Protein AF-A0A135TDW4-F1 (afdb_monomer_lite)

Organism: NCBI:txid1209931

Structure (mmCIF, N/CA/C/O backbone):
data_AF-A0A135TDW4-F1
#
_entry.id   AF-A0A135TDW4-F1
#
loop_
_atom_site.group_PDB
_atom_site.id
_atom_site.type_symbol
_atom_site.label_atom_id
_atom_site.label_alt_id
_atom_site.label_comp_id
_atom_site.label_asym_id
_atom_site.label_entity_id
_atom_site.label_seq_id
_atom_site.pdbx_PDB_ins_code
_atom_site.Cartn_x
_atom_site.Cartn_y
_atom_site.Cartn_z
_atom_site.occupancy
_atom_site.B_iso_or_equiv
_atom_site.auth_seq_id
_atom_site.auth_comp_id
_atom_site.auth_asym_id
_atom_site.auth_atom_id
_atom_site.pdbx_PDB_model_num
ATOM 1 N N . MET A 1 1 ? -20.239 3.373 26.614 1.00 82.62 1 MET A N 1
ATOM 2 C CA . MET A 1 1 ? -19.837 2.355 27.606 1.00 82.62 1 MET A CA 1
ATOM 3 C C . MET A 1 1 ? -21.030 2.137 28.502 1.00 82.62 1 MET A C 1
ATOM 5 O O . MET A 1 1 ? -21.571 3.123 28.996 1.00 82.62 1 MET A O 1
ATOM 9 N N . GLU A 1 2 ? -21.461 0.894 28.620 1.00 85.31 2 GLU A N 1
ATOM 10 C CA . GLU A 1 2 ? -22.594 0.491 29.445 1.00 85.31 2 GLU A CA 1
ATOM 11 C C . GLU A 1 2 ? -22.178 0.375 30.922 1.00 85.31 2 GLU A C 1
ATOM 13 O O . GLU A 1 2 ? -20.994 0.471 31.257 1.00 85.31 2 GLU A O 1
ATOM 18 N N . ALA A 1 3 ? -23.147 0.163 31.817 1.00 85.00 3 ALA A N 1
ATOM 19 C CA . ALA A 1 3 ? -22.901 0.052 33.259 1.00 85.00 3 ALA A CA 1
ATOM 20 C C . ALA A 1 3 ? -21.962 -1.111 33.640 1.00 85.00 3 ALA A C 1
ATOM 22 O O . ALA A 1 3 ? -21.259 -1.028 34.642 1.00 85.00 3 ALA A O 1
ATOM 23 N N . ASP A 1 4 ? -21.924 -2.172 32.830 1.00 88.94 4 ASP A N 1
ATOM 24 C CA . ASP A 1 4 ? -21.029 -3.327 32.984 1.00 88.94 4 ASP A CA 1
ATOM 25 C C . ASP A 1 4 ? -19.641 -3.113 32.341 1.00 88.94 4 ASP A C 1
ATOM 27 O O . ASP A 1 4 ? -18.835 -4.038 32.281 1.00 88.94 4 ASP A O 1
ATOM 31 N N . GLY A 1 5 ? -19.358 -1.908 31.833 1.00 90.44 5 GLY A N 1
ATOM 32 C CA . GLY A 1 5 ? -18.116 -1.575 31.134 1.00 90.44 5 GLY A CA 1
ATOM 33 C C . GLY A 1 5 ? -18.084 -1.999 29.663 1.00 90.44 5 GLY A C 1
ATOM 34 O O . GLY A 1 5 ? -17.111 -1.695 28.972 1.00 90.44 5 GLY A O 1
ATOM 35 N N . SER A 1 6 ? -19.118 -2.676 29.155 1.00 95.62 6 SER A N 1
ATOM 36 C CA . SER A 1 6 ? -19.168 -3.106 27.757 1.00 95.62 6 SER A CA 1
ATOM 37 C C . SER A 1 6 ? -19.375 -1.931 26.792 1.00 95.62 6 SER A C 1
ATOM 39 O O . SER A 1 6 ? -19.749 -0.813 27.172 1.00 95.62 6 SER A O 1
ATOM 41 N N . PHE A 1 7 ? -19.104 -2.166 25.510 1.00 97.19 7 PHE A N 1
ATOM 42 C CA . PHE A 1 7 ? -19.278 -1.186 24.443 1.00 97.19 7 PHE A CA 1
ATOM 43 C C . PHE A 1 7 ? -20.217 -1.714 23.362 1.00 97.19 7 PHE A C 1
ATOM 45 O O . PHE A 1 7 ? -20.277 -2.912 23.098 1.00 97.19 7 PHE A O 1
ATOM 52 N N . THR A 1 8 ? -20.887 -0.792 22.676 1.00 97.69 8 THR A N 1
ATOM 53 C CA . THR A 1 8 ? -21.683 -1.086 21.483 1.00 97.69 8 THR A CA 1
ATOM 54 C C . THR A 1 8 ? -21.026 -0.410 20.286 1.00 97.69 8 THR A C 1
ATOM 56 O O . THR A 1 8 ? -20.988 0.817 20.199 1.00 97.69 8 THR A O 1
ATOM 59 N N . LEU A 1 9 ? -20.483 -1.205 19.363 1.00 98.25 9 LEU A N 1
ATOM 60 C CA . LEU A 1 9 ? -19.889 -0.722 18.122 1.00 98.25 9 LEU A CA 1
ATOM 61 C C . LEU A 1 9 ? -20.957 -0.640 17.031 1.00 98.25 9 LEU A C 1
ATOM 63 O O . LEU A 1 9 ? -21.569 -1.642 16.659 1.00 98.25 9 LEU A O 1
ATOM 67 N N . ASN A 1 10 ? -21.143 0.557 16.481 1.00 98.25 10 ASN A N 1
ATOM 68 C CA . ASN A 1 10 ? -22.132 0.807 15.444 1.00 98.25 10 ASN A CA 1
ATOM 69 C C . ASN A 1 10 ? -21.571 1.682 14.318 1.00 98.25 10 ASN A C 1
ATOM 71 O O . ASN A 1 10 ? -20.739 2.562 14.543 1.00 98.25 10 ASN A O 1
ATOM 75 N N . THR A 1 11 ? -22.054 1.454 13.098 1.00 98.50 11 THR A N 1
ATOM 76 C CA . THR A 1 11 ? -21.800 2.304 11.932 1.00 98.50 11 THR A CA 1
ATOM 77 C C . THR A 1 11 ? -22.989 3.251 11.741 1.00 98.50 11 THR A C 1
ATOM 79 O O . THR A 1 11 ? -24.038 2.811 11.279 1.00 98.50 11 THR A O 1
ATOM 82 N N . PRO A 1 12 ? -22.869 4.543 12.097 1.00 96.94 12 PRO A N 1
ATOM 83 C CA . PRO A 1 12 ? -24.024 5.441 12.195 1.00 96.94 12 PRO A CA 1
ATOM 84 C C . PRO A 1 12 ? -24.642 5.831 10.846 1.00 96.94 12 PRO A C 1
ATOM 86 O O . PRO A 1 12 ? -25.806 6.212 10.794 1.00 96.94 12 PRO A O 1
ATOM 89 N N . ASN A 1 13 ? -23.871 5.792 9.759 1.00 96.75 13 ASN A N 1
ATOM 90 C CA . ASN A 1 13 ? -24.332 6.123 8.412 1.00 96.75 13 ASN A CA 1
ATOM 91 C C . ASN A 1 13 ? -23.396 5.521 7.351 1.00 96.75 13 ASN A C 1
ATOM 93 O O . ASN A 1 13 ? -22.311 5.028 7.667 1.00 96.75 13 ASN A O 1
ATOM 97 N N . ALA A 1 14 ? -23.797 5.607 6.081 1.00 93.94 14 ALA A N 1
ATOM 98 C CA . ALA A 1 14 ? -23.037 5.071 4.950 1.00 93.94 14 ALA A CA 1
ATOM 99 C C . ALA A 1 14 ? -21.626 5.676 4.793 1.00 93.94 14 ALA A C 1
ATOM 101 O O . ALA A 1 14 ? -20.744 5.012 4.257 1.00 93.94 14 ALA A O 1
ATOM 102 N N . GLY A 1 15 ? -21.387 6.896 5.283 1.00 96.31 15 GLY A N 1
ATOM 103 C CA . GLY A 1 15 ? -20.069 7.538 5.266 1.00 96.31 15 GLY A CA 1
ATOM 104 C C . GLY A 1 15 ? -19.095 7.006 6.324 1.00 96.31 15 GLY A C 1
ATOM 105 O O . GLY A 1 15 ? -17.900 7.268 6.233 1.00 96.31 15 GLY A O 1
ATOM 106 N N . ALA A 1 16 ? -19.576 6.246 7.314 1.00 97.31 16 ALA A N 1
ATOM 107 C CA . ALA A 1 16 ? -18.766 5.721 8.416 1.00 97.31 16 ALA A CA 1
ATOM 108 C C . ALA A 1 16 ? -18.337 4.251 8.235 1.00 97.31 16 ALA A C 1
ATOM 110 O O . ALA A 1 16 ? -17.706 3.677 9.130 1.00 97.31 16 ALA A O 1
ATOM 111 N N . VAL A 1 17 ? -18.680 3.627 7.102 1.00 97.50 17 VAL A N 1
ATOM 112 C CA . VAL A 1 17 ? -18.291 2.243 6.794 1.00 97.50 17 VAL A CA 1
ATOM 113 C C . VAL A 1 17 ? -16.769 2.093 6.748 1.00 97.50 17 VAL A C 1
ATOM 115 O O . VAL A 1 17 ? -16.046 3.006 6.347 1.00 97.50 17 VAL A O 1
ATOM 118 N N . LYS A 1 18 ? -16.252 0.922 7.131 1.00 97.50 18 LYS A N 1
ATOM 119 C CA . LYS A 1 18 ? -14.818 0.628 7.003 1.00 97.50 18 LYS A CA 1
ATOM 120 C C . LYS A 1 18 ? -14.539 0.080 5.614 1.00 97.50 18 LYS A C 1
ATOM 122 O O . LYS A 1 18 ? -15.046 -0.980 5.265 1.00 97.50 18 LYS A O 1
ATOM 127 N N . ALA A 1 19 ? -13.737 0.792 4.832 1.00 93.69 19 ALA A N 1
ATOM 128 C CA . ALA A 1 19 ? -13.405 0.418 3.463 1.00 93.69 19 ALA A CA 1
ATOM 129 C C . ALA A 1 19 ? -11.947 -0.032 3.353 1.00 93.69 19 ALA A C 1
ATOM 131 O O . ALA A 1 19 ? -11.066 0.634 3.889 1.00 93.69 19 ALA A O 1
ATOM 132 N N . MET A 1 20 ? -11.720 -1.112 2.599 1.00 91.81 20 MET A N 1
ATOM 133 C CA . MET A 1 20 ? -10.427 -1.711 2.226 1.00 91.81 20 MET A CA 1
ATOM 134 C C . MET A 1 20 ? -9.848 -2.808 3.135 1.00 91.81 20 MET A C 1
ATOM 136 O O . MET A 1 20 ? -9.090 -3.613 2.599 1.00 91.81 20 MET A O 1
ATOM 140 N N . PRO A 1 21 ? -10.181 -2.981 4.429 1.00 92.12 21 PRO A N 1
ATOM 141 C CA . PRO A 1 21 ? -9.759 -4.187 5.134 1.00 92.12 21 PRO A CA 1
ATOM 142 C C . PRO A 1 21 ? -10.283 -5.468 4.455 1.00 92.12 21 PRO A C 1
ATOM 144 O O . PRO A 1 21 ? -11.442 -5.497 4.030 1.00 92.12 21 PRO A O 1
ATOM 147 N N . PRO A 1 22 ? -9.460 -6.525 4.341 1.00 91.75 22 PRO A N 1
ATOM 148 C CA . PRO A 1 22 ? -9.899 -7.826 3.848 1.00 91.75 22 PRO A CA 1
ATOM 149 C C . PRO A 1 22 ? -10.732 -8.545 4.917 1.00 91.75 22 PRO A C 1
ATOM 151 O O . PRO A 1 22 ? -10.183 -9.196 5.805 1.00 91.75 22 PRO A O 1
ATOM 154 N N . SER A 1 23 ? -12.055 -8.376 4.883 1.00 93.38 23 SER A N 1
ATOM 155 C CA . SER A 1 23 ? -12.967 -8.834 5.945 1.00 93.38 23 SER A CA 1
ATOM 156 C C . SER A 1 23 ? -14.027 -9.841 5.484 1.00 93.38 23 SER A C 1
ATOM 158 O O . SER A 1 23 ? -14.856 -10.253 6.295 1.00 93.38 23 SER A O 1
ATOM 160 N N . SER A 1 24 ? -14.028 -10.240 4.208 1.00 91.62 24 SER A N 1
ATOM 161 C CA . SER A 1 24 ? -15.035 -11.159 3.664 1.00 91.62 24 SER A CA 1
ATOM 162 C C . SER A 1 24 ? -14.715 -12.620 3.981 1.00 91.62 24 SER A C 1
ATOM 164 O O . SER A 1 24 ? -13.618 -12.960 4.409 1.00 91.62 24 SER A O 1
ATOM 166 N N . LEU A 1 25 ? -15.638 -13.533 3.693 1.00 92.00 25 LEU A N 1
ATOM 167 C CA . LEU A 1 25 ? -15.424 -14.973 3.881 1.00 92.00 25 LEU A CA 1
ATOM 168 C C . LEU A 1 25 ? -14.560 -15.630 2.789 1.00 92.00 25 LEU A C 1
ATOM 170 O O . LEU A 1 25 ? -14.248 -16.811 2.908 1.00 92.00 25 LEU A O 1
ATOM 174 N N . LEU A 1 26 ? -14.136 -14.891 1.753 1.00 88.69 26 LEU A N 1
ATOM 175 C CA . LEU A 1 26 ? -13.504 -15.459 0.553 1.00 88.69 26 LEU A CA 1
ATOM 176 C C . LEU A 1 26 ? -12.249 -16.295 0.851 1.00 88.69 26 LEU A C 1
ATOM 178 O O . LEU A 1 26 ? -12.023 -17.313 0.208 1.00 88.69 26 LEU A O 1
ATOM 182 N N . ALA A 1 27 ? -11.445 -15.882 1.833 1.00 85.25 27 ALA A N 1
ATOM 183 C CA . ALA A 1 27 ? -10.219 -16.591 2.194 1.00 85.25 27 ALA A CA 1
ATOM 184 C C . ALA A 1 27 ? -10.453 -17.860 3.039 1.00 85.25 27 ALA A C 1
ATOM 186 O O . ALA A 1 27 ? -9.489 -18.551 3.348 1.00 85.25 27 ALA A O 1
ATOM 187 N N . GLY A 1 28 ? -11.690 -18.146 3.471 1.00 87.94 28 GLY A N 1
ATOM 188 C CA . GLY A 1 28 ? -12.008 -19.313 4.307 1.00 87.94 28 GLY A CA 1
ATOM 189 C C . GLY A 1 28 ? -11.341 -19.317 5.690 1.00 87.94 28 GLY A C 1
ATOM 190 O O . GLY A 1 28 ? -11.268 -20.360 6.330 1.00 87.94 28 GLY A O 1
ATOM 191 N N . MET A 1 29 ? -10.836 -18.168 6.151 1.00 88.94 29 MET A N 1
ATOM 192 C CA . MET A 1 29 ? -10.127 -18.023 7.423 1.00 88.94 29 MET A CA 1
ATOM 193 C C . MET A 1 29 ? -10.891 -17.107 8.372 1.00 88.94 29 MET A C 1
ATOM 195 O O . MET A 1 29 ? -11.346 -16.037 7.953 1.00 88.94 29 MET A O 1
ATOM 199 N N . ALA A 1 30 ? -10.953 -17.511 9.644 1.00 93.75 30 ALA A N 1
ATOM 200 C CA . ALA A 1 30 ? -11.465 -16.690 10.734 1.00 93.75 30 ALA A CA 1
ATOM 201 C C . ALA A 1 30 ? -10.638 -15.405 10.873 1.00 93.75 30 ALA A C 1
ATOM 203 O O . ALA A 1 30 ? -9.409 -15.427 10.754 1.00 93.75 30 ALA A O 1
ATOM 204 N N . ARG A 1 31 ? -11.306 -14.282 11.140 1.00 94.75 31 ARG A N 1
ATOM 205 C CA . ARG A 1 31 ? -10.667 -12.965 11.199 1.00 94.75 31 ARG A CA 1
ATOM 206 C C . ARG A 1 31 ? -11.035 -12.197 12.449 1.00 94.75 31 ARG A C 1
ATOM 208 O O . ARG A 1 31 ? -12.196 -12.092 12.842 1.00 94.75 31 ARG A O 1
ATOM 215 N N . VAL A 1 32 ? -10.011 -11.559 12.996 1.00 96.25 32 VAL A N 1
ATOM 216 C CA . VAL A 1 32 ? -10.106 -10.525 14.020 1.00 96.25 32 VAL A CA 1
ATOM 217 C C . VAL A 1 32 ? -9.528 -9.245 13.427 1.00 96.25 32 VAL A C 1
ATOM 219 O O . VAL A 1 32 ? -8.545 -9.291 12.688 1.00 96.25 32 VAL A O 1
ATOM 222 N N . ALA A 1 33 ? -10.142 -8.108 13.729 1.00 96.62 33 ALA A N 1
ATOM 223 C CA . ALA A 1 33 ? -9.686 -6.800 13.287 1.00 96.62 33 ALA A CA 1
ATOM 224 C C . ALA A 1 33 ? -9.442 -5.872 14.474 1.00 96.62 33 ALA A C 1
ATOM 226 O O . ALA A 1 33 ? -10.116 -5.964 15.499 1.00 96.62 33 ALA A O 1
ATOM 227 N N . VAL A 1 34 ? -8.520 -4.928 14.290 1.00 97.44 34 VAL A N 1
ATOM 228 C CA . VAL A 1 34 ? -8.436 -3.732 15.128 1.00 97.44 34 VAL A CA 1
ATOM 229 C C . VAL A 1 34 ? -9.283 -2.649 14.466 1.00 97.44 34 VAL A C 1
ATOM 231 O O . VAL A 1 34 ? -8.925 -2.115 13.415 1.00 97.44 34 VAL A O 1
ATOM 234 N N . VAL A 1 35 ? -10.437 -2.352 15.054 1.00 97.94 35 VAL A N 1
ATOM 235 C CA . VAL A 1 35 ? -11.389 -1.360 14.557 1.00 97.94 35 VAL A CA 1
ATOM 236 C C . VAL A 1 35 ? -11.193 -0.056 15.315 1.00 97.94 35 VAL A C 1
ATOM 238 O O . VAL A 1 35 ? -11.407 0.018 16.518 1.00 97.94 35 VAL A O 1
ATOM 241 N N . PHE A 1 36 ? -10.818 0.994 14.591 1.00 97.38 36 PHE A N 1
ATOM 242 C CA . PHE A 1 36 ? -10.739 2.347 15.133 1.00 97.38 36 PHE A CA 1
ATOM 243 C C . PHE A 1 36 ? -12.127 2.996 15.113 1.00 97.38 36 PHE A C 1
ATOM 245 O O . PHE A 1 36 ? -12.708 3.178 14.036 1.00 97.38 36 PHE A O 1
ATOM 252 N N . ALA A 1 37 ? -12.663 3.347 16.280 1.00 97.31 37 ALA A N 1
ATOM 253 C CA . ALA A 1 37 ? -13.988 3.946 16.441 1.00 97.31 37 ALA A CA 1
ATOM 254 C C . ALA A 1 37 ? -13.956 5.079 17.474 1.00 97.31 37 ALA A C 1
ATOM 256 O O . ALA A 1 37 ? -13.093 5.098 18.347 1.00 97.31 37 ALA A O 1
ATOM 257 N N . ARG A 1 38 ? -14.884 6.038 17.374 1.00 95.69 38 ARG A N 1
ATOM 258 C CA . ARG A 1 38 ? -14.993 7.121 18.363 1.00 95.69 38 ARG A CA 1
ATOM 259 C C . ARG A 1 38 ? -15.613 6.567 19.644 1.00 95.69 38 ARG A C 1
ATOM 261 O O . ARG A 1 38 ? -16.686 5.968 19.583 1.00 95.69 38 ARG A O 1
ATOM 268 N N . LEU A 1 39 ? -14.931 6.728 20.774 1.00 96.25 39 LEU A N 1
ATOM 269 C CA . LEU A 1 39 ? -15.393 6.235 22.067 1.00 96.25 39 LEU A CA 1
ATOM 270 C C . LEU A 1 39 ? -16.299 7.276 22.726 1.00 96.25 39 LEU A C 1
ATOM 272 O O . LEU A 1 39 ? -15.832 8.341 23.118 1.00 96.25 39 LEU A O 1
ATOM 276 N N . ILE A 1 40 ? -17.577 6.933 22.898 1.00 95.06 40 ILE A N 1
ATOM 277 C CA . ILE A 1 40 ? -18.556 7.765 23.607 1.00 95.06 40 ILE A CA 1
ATOM 278 C C . ILE A 1 40 ? -18.917 7.121 24.957 1.00 95.06 40 ILE A C 1
ATOM 280 O O . ILE A 1 40 ? -19.305 5.946 25.025 1.00 95.06 40 ILE A O 1
ATOM 284 N N . VAL A 1 41 ? -18.801 7.881 26.048 1.00 93.44 41 VAL A N 1
ATOM 285 C CA . VAL A 1 41 ? -19.081 7.429 27.423 1.00 93.44 41 VAL A CA 1
ATOM 286 C C . VAL A 1 41 ? -19.927 8.471 28.146 1.00 93.44 41 VAL A C 1
ATOM 288 O O . VAL A 1 41 ? -19.470 9.583 28.367 1.00 93.44 41 VAL A O 1
ATOM 291 N N . GLY A 1 42 ? -21.163 8.126 28.522 1.00 89.44 42 GLY A N 1
ATOM 292 C CA . GLY A 1 42 ? -22.071 9.080 29.175 1.00 89.44 42 GLY A CA 1
ATOM 293 C C . GLY A 1 42 ? -22.375 10.322 28.325 1.00 89.44 42 GLY A C 1
ATOM 294 O O . GLY A 1 42 ? -22.582 11.397 28.871 1.00 89.44 42 GLY A O 1
ATOM 295 N N . GLY A 1 43 ? -22.337 10.192 26.993 1.00 91.06 43 GLY A N 1
ATOM 296 C CA . GLY A 1 43 ? -22.466 11.310 26.050 1.00 91.06 43 GLY A CA 1
ATOM 297 C C . GLY A 1 43 ? -21.172 12.093 25.798 1.00 91.06 43 GLY A C 1
ATOM 298 O O . GLY A 1 43 ? -21.121 12.854 24.838 1.00 91.06 43 GLY A O 1
ATOM 299 N N . ASP A 1 44 ? -20.124 11.876 26.598 1.00 93.38 44 ASP A N 1
ATOM 300 C CA . ASP A 1 44 ? -18.812 12.492 26.400 1.00 93.38 44 ASP A CA 1
ATOM 301 C C . ASP A 1 44 ? -17.993 11.740 25.350 1.00 93.38 44 ASP A C 1
ATOM 303 O O . ASP A 1 44 ? -17.943 10.508 25.320 1.00 93.38 44 ASP A O 1
ATOM 307 N N . ASP A 1 45 ? -17.342 12.508 24.491 1.00 94.56 45 ASP A N 1
ATOM 308 C CA . ASP A 1 45 ? -16.615 12.042 23.328 1.00 94.56 45 ASP A CA 1
ATOM 309 C C . ASP A 1 45 ? -15.115 12.036 23.597 1.00 94.56 45 ASP A C 1
ATOM 311 O O . ASP A 1 45 ? -14.467 13.074 23.753 1.00 94.56 45 ASP A O 1
ATOM 315 N N . ARG A 1 46 ? -14.561 10.827 23.655 1.00 94.06 46 ARG A N 1
ATOM 316 C CA . ARG A 1 46 ? -13.196 10.564 24.112 1.00 94.06 46 ARG A CA 1
ATOM 317 C C . ARG A 1 46 ? -12.233 10.264 22.970 1.00 94.06 46 ARG A C 1
ATOM 319 O O . ARG A 1 46 ? -11.179 9.673 23.200 1.00 94.06 46 ARG A O 1
ATOM 326 N N . GLY A 1 47 ? -12.593 10.674 21.755 1.00 94.38 47 GLY A N 1
ATOM 327 C CA . GLY A 1 47 ? -11.754 10.548 20.569 1.00 94.38 47 GLY A CA 1
ATOM 328 C C . GLY A 1 47 ? -11.742 9.142 19.969 1.00 94.38 47 GLY A C 1
ATOM 329 O O . GLY A 1 47 ? -12.533 8.264 20.326 1.00 94.38 47 GLY A O 1
ATOM 330 N N . VAL A 1 48 ? -10.858 8.933 18.993 1.00 96.12 48 VAL A N 1
ATOM 331 C CA . VAL A 1 48 ? -10.744 7.670 18.249 1.00 96.12 48 VAL A CA 1
ATOM 332 C C . VAL A 1 48 ? -9.902 6.659 19.023 1.00 96.12 48 VAL A C 1
ATOM 334 O O . VAL A 1 48 ? -8.723 6.894 19.272 1.00 96.12 48 VAL A O 1
ATOM 337 N N . LYS A 1 49 ? -10.482 5.493 19.317 1.00 96.12 49 LYS A N 1
ATOM 338 C CA . LYS A 1 49 ? -9.837 4.407 20.058 1.00 96.12 49 LYS A CA 1
ATOM 339 C C . LYS A 1 49 ? -9.837 3.089 19.269 1.00 96.12 49 LYS A C 1
ATOM 341 O O . LYS A 1 49 ? -10.784 2.829 18.517 1.00 96.12 49 LYS A O 1
ATOM 346 N N . PRO A 1 50 ? -8.784 2.266 19.400 1.00 97.38 50 PRO A N 1
ATOM 347 C CA . PRO A 1 50 ? -8.711 0.947 18.778 1.00 97.38 50 PRO A CA 1
ATOM 348 C C . PRO A 1 50 ? -9.416 -0.135 19.611 1.00 97.38 50 PRO A C 1
ATOM 350 O O . PRO A 1 50 ? -9.158 -0.282 20.803 1.00 97.38 50 PRO A O 1
ATOM 353 N N . PHE A 1 51 ? -10.254 -0.941 18.956 1.00 98.12 51 PHE A N 1
ATOM 354 C CA . PHE A 1 51 ? -10.966 -2.074 19.555 1.00 98.12 51 PHE A CA 1
ATOM 355 C C . PHE A 1 51 ? -10.653 -3.376 18.821 1.00 98.12 51 PHE A C 1
ATOM 357 O O . PHE A 1 51 ? -10.657 -3.411 17.592 1.00 98.12 51 PHE A O 1
ATOM 364 N N . VAL A 1 52 ? -10.439 -4.465 19.551 1.00 98.19 52 VAL A N 1
ATOM 365 C CA . VAL A 1 52 ? -10.325 -5.815 18.991 1.00 98.19 52 VAL A CA 1
ATOM 366 C C . VAL A 1 52 ? -11.722 -6.373 18.731 1.00 98.19 52 VAL A C 1
ATOM 368 O O . VAL A 1 52 ? -12.519 -6.536 19.651 1.00 98.19 52 VAL A O 1
ATOM 371 N N . VAL A 1 53 ? -12.025 -6.689 17.473 1.00 98.31 53 VAL A N 1
ATOM 372 C CA . VAL A 1 53 ? -13.356 -7.131 17.041 1.00 98.31 53 VAL A CA 1
ATOM 373 C C . VAL A 1 53 ? -13.244 -8.419 16.240 1.00 98.31 53 VAL A C 1
ATOM 375 O O . VAL A 1 53 ? -12.494 -8.493 15.266 1.00 98.31 53 VAL A O 1
ATOM 378 N N . ARG A 1 54 ? -14.013 -9.441 16.626 1.00 96.88 54 ARG A N 1
ATOM 379 C CA . ARG A 1 54 ? -14.190 -10.650 15.809 1.00 96.88 54 ARG A CA 1
ATOM 380 C C . ARG A 1 54 ? -15.064 -10.311 14.604 1.00 96.88 54 ARG A C 1
ATOM 382 O O . ARG A 1 54 ? -16.133 -9.734 14.765 1.00 96.88 54 ARG A O 1
ATOM 389 N N . ILE A 1 55 ? -14.580 -10.631 13.409 1.00 97.56 55 ILE A N 1
ATOM 390 C CA . ILE A 1 55 ? -15.227 -10.280 12.140 1.00 97.56 55 ILE A CA 1
ATOM 391 C C . ILE A 1 55 ? -15.981 -11.476 11.574 1.00 97.56 55 ILE A C 1
ATOM 393 O O . ILE A 1 55 ? -17.135 -11.350 11.170 1.00 97.56 55 ILE A O 1
ATOM 397 N N . ASN A 1 56 ? -15.316 -12.625 11.532 1.00 95.75 56 ASN A N 1
ATOM 398 C CA . ASN A 1 56 ? -15.890 -13.877 11.074 1.00 95.75 56 ASN A CA 1
ATOM 399 C C . ASN A 1 56 ? -15.182 -15.068 11.724 1.00 95.75 56 ASN A C 1
ATOM 401 O O . ASN A 1 56 ? -14.062 -14.949 12.231 1.00 95.75 56 ASN A O 1
ATOM 405 N N . ASP A 1 57 ? -15.849 -16.212 11.685 1.00 92.81 57 ASP A N 1
ATOM 406 C CA . ASP A 1 57 ? -15.347 -17.500 12.136 1.00 92.81 57 ASP A CA 1
ATOM 407 C C . ASP A 1 57 ? -15.739 -18.618 11.150 1.00 92.81 57 ASP A C 1
ATOM 409 O O . ASP A 1 57 ? -16.186 -18.360 10.030 1.00 92.81 57 ASP A O 1
ATOM 413 N N . ALA A 1 58 ? -15.552 -19.879 11.555 1.00 88.81 58 ALA A N 1
ATOM 414 C CA . ALA A 1 58 ? -15.876 -21.048 10.735 1.00 88.81 58 ALA A CA 1
ATOM 415 C C . ALA A 1 58 ? -17.368 -21.161 10.356 1.00 88.81 58 ALA A C 1
ATOM 417 O O . ALA A 1 58 ? -17.705 -21.908 9.441 1.00 88.81 58 ALA A O 1
ATOM 418 N N . ARG A 1 59 ? -18.266 -20.456 11.055 1.00 89.56 59 ARG A N 1
ATOM 419 C CA . ARG A 1 59 ? -19.714 -20.445 10.805 1.00 89.56 59 ARG A CA 1
ATOM 420 C C . ARG A 1 59 ? -20.141 -19.301 9.886 1.00 89.56 59 ARG A C 1
ATOM 422 O O . ARG A 1 59 ? -21.263 -19.325 9.388 1.00 89.56 59 ARG A O 1
ATOM 429 N N . GLY A 1 60 ? -19.270 -18.323 9.643 1.00 94.88 60 GLY A N 1
ATOM 430 C CA . GLY A 1 60 ? -19.546 -17.168 8.795 1.00 94.88 60 GLY A CA 1
ATOM 431 C C . GLY A 1 60 ? -19.230 -15.845 9.485 1.00 94.88 60 GLY A C 1
ATOM 432 O O . GLY A 1 60 ? -18.361 -15.766 10.350 1.00 94.88 60 GLY A O 1
ATOM 433 N N . MET A 1 61 ? -19.902 -14.775 9.058 1.00 97.38 61 MET A N 1
ATOM 434 C CA . MET A 1 61 ? -19.746 -13.451 9.668 1.00 97.38 61 MET A CA 1
ATOM 435 C C . MET A 1 61 ? -20.280 -13.454 11.104 1.00 97.38 61 MET A C 1
ATOM 437 O O . MET A 1 61 ? -21.309 -14.070 11.374 1.00 97.38 61 MET A O 1
ATOM 441 N N . CYS A 1 62 ? -19.602 -12.753 12.013 1.00 97.19 62 CYS A N 1
ATOM 442 C CA . CYS A 1 62 ? -20.084 -12.593 13.384 1.00 97.19 62 CYS A CA 1
ATOM 443 C C . CYS A 1 62 ? -21.343 -11.710 13.440 1.00 97.19 62 CYS A C 1
ATOM 445 O O . CYS A 1 62 ? -21.549 -10.847 12.584 1.00 97.19 62 CYS A O 1
ATOM 447 N N . ASP A 1 63 ? -22.155 -11.893 14.485 1.00 97.12 63 ASP A N 1
ATOM 448 C CA . ASP A 1 63 ? -23.404 -11.151 14.680 1.00 97.12 63 ASP A CA 1
ATOM 449 C C . ASP A 1 63 ? -23.195 -9.634 14.610 1.00 97.12 63 ASP A C 1
ATOM 451 O O . ASP A 1 63 ? -22.289 -9.069 15.226 1.00 97.12 63 ASP A O 1
ATOM 455 N N . GLY A 1 64 ? -24.047 -8.970 13.826 1.00 97.56 64 GLY A N 1
ATOM 456 C CA . GLY A 1 64 ? -23.974 -7.529 13.592 1.00 97.56 64 GLY A CA 1
ATOM 457 C C . GLY A 1 64 ? -22.833 -7.083 12.668 1.00 97.56 64 GLY A C 1
ATOM 458 O O . GLY A 1 64 ? -22.738 -5.890 12.388 1.00 97.56 64 GLY A O 1
ATOM 459 N N . VAL A 1 65 ? -21.988 -7.980 12.145 1.00 98.25 65 VAL A N 1
ATOM 460 C CA . VAL A 1 65 ? -20.930 -7.642 11.179 1.00 98.25 65 VAL A CA 1
ATOM 461 C C . VAL A 1 65 ? -21.381 -7.990 9.763 1.00 98.25 65 VAL A C 1
ATOM 463 O O . VAL A 1 65 ? -21.639 -9.144 9.433 1.00 98.25 65 VAL A O 1
ATOM 466 N N . VAL A 1 66 ? -21.422 -6.992 8.883 1.00 97.38 66 VAL A N 1
ATOM 467 C CA . VAL A 1 66 ? -21.724 -7.176 7.459 1.00 97.38 66 VAL A CA 1
ATOM 468 C C . VAL A 1 66 ? -20.504 -6.794 6.641 1.00 97.38 66 VAL A C 1
ATOM 470 O O . VAL A 1 66 ? -19.946 -5.715 6.825 1.00 97.38 66 VAL A O 1
ATOM 473 N N . SER A 1 67 ? -20.096 -7.669 5.724 1.00 96.25 67 SER A N 1
ATOM 474 C CA . SER A 1 67 ? -18.981 -7.430 4.808 1.00 96.25 67 SER A CA 1
ATOM 475 C C . SER A 1 67 ? -19.433 -7.610 3.364 1.00 96.25 67 SER A C 1
ATOM 477 O O . SER A 1 67 ? -20.090 -8.594 3.025 1.00 96.25 67 SER A O 1
ATOM 479 N N . ARG A 1 68 ? -19.089 -6.644 2.509 1.00 94.12 68 ARG A N 1
ATOM 480 C CA . ARG A 1 68 ? -19.380 -6.670 1.074 1.00 94.12 68 ARG A CA 1
ATOM 481 C C . ARG A 1 68 ? -18.111 -6.426 0.272 1.00 94.12 68 ARG A C 1
ATOM 483 O O . ARG A 1 68 ? -17.474 -5.382 0.418 1.00 94.12 68 ARG A O 1
ATOM 490 N N . VAL A 1 69 ? -17.806 -7.345 -0.637 1.00 92.50 69 VAL A N 1
ATOM 491 C CA . VAL A 1 69 ? -16.697 -7.201 -1.585 1.00 92.50 69 VAL A CA 1
ATOM 492 C C . VAL A 1 69 ? -17.128 -6.234 -2.707 1.00 92.50 69 VAL A C 1
ATOM 494 O O . VAL A 1 69 ? -18.184 -6.437 -3.315 1.00 92.50 69 VAL A O 1
ATOM 497 N N . PRO A 1 70 ? -16.395 -5.133 -2.956 1.00 90.12 70 PRO A N 1
ATOM 498 C CA . PRO A 1 70 ? -16.624 -4.262 -4.100 1.00 90.12 70 PRO A CA 1
ATOM 499 C C . PRO A 1 70 ? -16.168 -4.945 -5.405 1.00 90.12 70 PRO A C 1
ATOM 501 O O . PRO A 1 70 ? -15.491 -5.972 -5.360 1.00 90.12 70 PRO A O 1
ATOM 504 N N . PRO A 1 71 ? -16.510 -4.388 -6.580 1.00 88.06 71 PRO A N 1
ATOM 505 C CA . PRO A 1 71 ? -16.004 -4.891 -7.854 1.00 88.06 71 PRO A CA 1
ATOM 506 C C . PRO A 1 71 ? -14.473 -4.990 -7.889 1.00 88.06 71 PRO A C 1
ATOM 508 O O . PRO A 1 71 ? -13.766 -4.211 -7.245 1.00 88.06 71 PRO A O 1
ATOM 511 N N . VAL A 1 72 ? -13.970 -5.942 -8.676 1.00 82.44 72 VAL A N 1
ATOM 512 C CA . VAL A 1 72 ? -12.532 -6.156 -8.868 1.00 82.44 72 VAL A CA 1
ATOM 513 C C . VAL A 1 72 ? -11.899 -4.909 -9.491 1.00 82.44 72 VAL A C 1
ATOM 515 O O . VAL A 1 72 ? -12.395 -4.382 -10.486 1.00 82.44 72 VAL A O 1
ATOM 518 N N . ARG A 1 73 ? -10.789 -4.444 -8.908 1.00 78.81 73 ARG A N 1
ATOM 519 C CA . ARG A 1 73 ? -9.965 -3.367 -9.47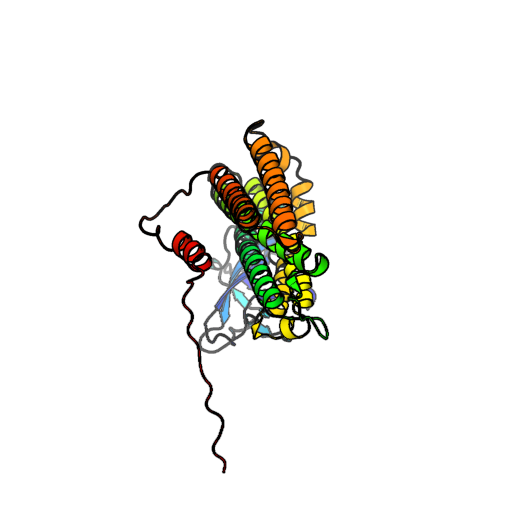5 1.00 78.81 73 ARG A CA 1
ATOM 520 C C . ARG A 1 73 ? -8.964 -3.925 -10.487 1.00 78.81 73 ARG A C 1
ATOM 522 O O . ARG A 1 73 ? -8.519 -5.060 -10.344 1.00 78.81 73 ARG A O 1
ATOM 529 N N . ALA A 1 74 ? -8.575 -3.109 -11.465 1.00 77.56 74 ALA A N 1
ATOM 530 C CA . ALA A 1 74 ? -7.441 -3.420 -12.332 1.00 77.56 74 ALA A CA 1
ATOM 531 C C . ALA A 1 74 ? -6.137 -3.504 -11.517 1.00 77.56 74 ALA A C 1
ATOM 533 O O . ALA A 1 74 ? -5.987 -2.814 -10.504 1.00 77.56 74 ALA A O 1
ATOM 534 N N . GLY A 1 75 ? -5.192 -4.328 -11.969 1.00 77.50 75 GLY A N 1
ATOM 535 C CA . GLY A 1 75 ? -3.946 -4.591 -11.251 1.00 77.50 75 GLY A CA 1
ATOM 536 C C . GLY A 1 75 ? -3.959 -5.926 -10.520 1.00 77.50 75 GLY A C 1
ATOM 537 O O . GLY A 1 75 ? -4.604 -6.873 -10.971 1.00 77.50 75 GLY A O 1
ATOM 538 N N . THR A 1 76 ? -3.214 -6.005 -9.416 1.00 67.31 76 THR A N 1
ATOM 539 C CA . THR A 1 76 ? -3.049 -7.250 -8.656 1.00 67.31 76 THR A CA 1
ATOM 540 C C . THR A 1 76 ? -4.372 -7.913 -8.322 1.00 67.31 76 THR A C 1
ATOM 542 O O . THR A 1 76 ? -5.338 -7.248 -7.931 1.00 67.31 76 THR A O 1
ATOM 545 N N . LYS A 1 77 ? -4.360 -9.251 -8.394 1.00 69.88 77 LYS A N 1
ATOM 546 C CA . LYS A 1 77 ? -5.438 -10.113 -7.898 1.00 69.88 77 LYS A CA 1
ATOM 547 C C . LYS A 1 77 ? -5.864 -9.606 -6.519 1.00 69.88 77 LYS A C 1
ATOM 549 O O . LYS A 1 77 ? -5.027 -9.573 -5.610 1.00 69.88 77 LYS A O 1
ATOM 554 N N . PRO A 1 78 ? -7.106 -9.127 -6.368 1.00 60.88 78 PRO A N 1
ATOM 555 C CA . PRO A 1 78 ? -7.489 -8.436 -5.158 1.00 60.88 78 PRO A CA 1
ATOM 556 C C . PRO A 1 78 ? -7.398 -9.411 -3.982 1.00 60.88 78 PRO A C 1
ATOM 558 O O . PRO A 1 78 ? -7.968 -10.500 -4.018 1.00 60.88 78 PRO A O 1
ATOM 561 N N . LEU A 1 79 ? -6.720 -8.979 -2.912 1.00 73.94 79 LEU A N 1
ATOM 562 C CA . LEU A 1 79 ? -7.154 -9.365 -1.572 1.00 73.94 79 LEU A CA 1
ATOM 563 C C . LEU A 1 79 ? -8.647 -9.062 -1.476 1.00 73.94 79 LEU A C 1
ATOM 565 O O . LEU A 1 79 ? -9.135 -8.150 -2.145 1.00 73.94 79 LEU A O 1
ATOM 569 N N . ASP A 1 80 ? -9.369 -9.779 -0.628 1.00 84.88 80 ASP A N 1
ATOM 570 C CA . ASP A 1 80 ? -10.807 -9.608 -0.452 1.00 84.88 80 ASP A CA 1
ATOM 571 C C . ASP A 1 80 ? -11.163 -8.317 0.315 1.00 84.88 80 ASP A C 1
ATOM 573 O O . ASP A 1 80 ? -11.984 -8.310 1.233 1.00 84.88 80 ASP A O 1
ATOM 577 N N . HIS A 1 81 ? -10.516 -7.208 -0.064 1.00 90.44 81 HIS A N 1
ATOM 578 C CA . HIS A 1 81 ? -10.804 -5.841 0.320 1.00 90.44 81 HIS A CA 1
ATOM 579 C C . HIS A 1 81 ? -12.305 -5.638 0.310 1.00 90.44 81 HIS A C 1
ATOM 581 O O . HIS A 1 81 ? -12.968 -5.886 -0.691 1.00 90.44 81 HIS A O 1
ATOM 587 N N . SER A 1 82 ? -12.833 -5.201 1.439 1.00 93.75 82 SER A N 1
ATOM 588 C CA . SER A 1 82 ? -14.263 -5.202 1.672 1.00 93.75 82 SER A CA 1
ATOM 589 C C . SER A 1 82 ? -14.728 -3.877 2.247 1.00 93.75 82 SER A C 1
ATOM 591 O O . SER A 1 82 ? -13.948 -3.078 2.774 1.00 93.75 82 SER A O 1
ATOM 593 N N . ILE A 1 83 ? -16.030 -3.649 2.132 1.00 96.25 83 ILE A N 1
ATOM 594 C CA . ILE A 1 83 ? -16.755 -2.626 2.871 1.00 96.25 83 ILE A CA 1
ATOM 595 C C . ILE A 1 83 ? -17.417 -3.329 4.049 1.00 96.25 83 ILE A C 1
ATOM 597 O O . ILE A 1 83 ? -18.235 -4.224 3.851 1.00 96.25 83 ILE A O 1
ATOM 601 N N . THR A 1 84 ? -17.026 -2.942 5.259 1.00 97.75 84 THR A N 1
ATOM 602 C CA . THR A 1 84 ? -17.505 -3.537 6.509 1.00 97.75 84 THR A CA 1
ATOM 603 C C . THR A 1 84 ? -18.396 -2.556 7.252 1.00 97.75 84 THR A C 1
ATOM 605 O O . THR A 1 84 ? -18.029 -1.392 7.449 1.00 97.75 84 THR A O 1
ATOM 608 N N . THR A 1 85 ? -19.549 -3.044 7.689 1.00 98.38 85 THR A N 1
ATOM 609 C CA . THR A 1 85 ? -20.540 -2.314 8.476 1.00 98.38 85 THR A CA 1
ATOM 610 C C . THR A 1 85 ? -20.809 -3.082 9.763 1.00 98.38 85 THR A C 1
ATOM 612 O O . THR A 1 85 ? -20.888 -4.308 9.756 1.00 98.38 85 THR A O 1
ATOM 615 N N . PHE A 1 86 ? -20.940 -2.350 10.863 1.00 98.62 86 PHE A N 1
ATOM 616 C CA . PHE A 1 86 ? -21.217 -2.884 12.194 1.00 98.62 86 PHE A CA 1
ATOM 617 C C . PHE A 1 86 ? -22.590 -2.399 12.660 1.00 98.62 86 PHE A C 1
ATOM 619 O O . PHE A 1 86 ? -22.838 -1.193 12.643 1.00 98.62 86 PHE A O 1
ATOM 626 N N . TYR A 1 87 ? -23.445 -3.321 13.089 1.00 98.31 87 TYR A N 1
ATOM 627 C CA . TYR A 1 87 ? -24.791 -3.078 13.598 1.00 98.31 87 TYR A CA 1
ATOM 628 C C . TYR A 1 87 ? -24.868 -3.533 15.051 1.00 98.31 87 TYR A C 1
ATOM 630 O O . TYR A 1 87 ? -25.026 -4.721 15.323 1.00 98.31 87 TYR A O 1
ATOM 638 N N . ASN A 1 88 ? -24.746 -2.576 15.973 1.00 97.38 88 ASN A N 1
ATOM 639 C CA . ASN A 1 88 ? -24.846 -2.798 17.420 1.00 97.38 88 ASN A CA 1
ATOM 640 C C . ASN A 1 88 ? -24.027 -4.001 17.933 1.00 97.38 88 ASN A C 1
ATOM 642 O O . ASN A 1 88 ? -24.510 -4.812 18.722 1.00 97.38 88 ASN A O 1
ATOM 646 N N . VAL A 1 89 ? -22.777 -4.124 17.482 1.00 98.19 89 VAL A N 1
ATOM 647 C CA . VAL A 1 89 ? -21.887 -5.219 17.887 1.00 98.19 89 VAL A CA 1
ATOM 648 C C . VAL A 1 89 ? -21.449 -4.995 19.330 1.00 98.19 89 VAL A C 1
ATOM 650 O O . VAL A 1 89 ? -20.770 -4.010 19.627 1.00 98.19 89 VAL A O 1
ATOM 653 N N . ARG A 1 90 ? -21.825 -5.907 20.231 1.00 97.19 90 ARG A N 1
ATOM 654 C CA . ARG A 1 90 ? -21.441 -5.827 21.645 1.00 97.19 90 ARG A CA 1
ATOM 655 C C . ARG A 1 90 ? -19.989 -6.261 21.834 1.00 97.19 90 ARG A C 1
ATOM 657 O O . ARG A 1 90 ? -19.604 -7.364 21.447 1.00 97.19 90 ARG A O 1
ATOM 664 N N . LEU A 1 91 ? -19.198 -5.402 22.462 1.00 97.50 91 LEU A N 1
ATOM 665 C CA . LEU A 1 91 ? -17.784 -5.606 22.756 1.00 97.50 91 LEU A CA 1
ATOM 666 C C . LEU A 1 91 ? -17.560 -5.611 24.269 1.00 97.50 91 LEU A C 1
ATOM 668 O O . LEU A 1 91 ? -18.130 -4.794 24.988 1.00 97.50 91 LEU A O 1
ATOM 672 N N . GLN A 1 92 ? -16.720 -6.525 24.747 1.00 96.62 92 GLN A N 1
ATOM 673 C CA . GLN A 1 92 ? -16.357 -6.605 26.164 1.00 96.62 92 GLN A CA 1
ATOM 674 C C . GLN A 1 92 ? -15.320 -5.527 26.532 1.00 96.62 92 GLN A C 1
ATOM 676 O O . GLN A 1 92 ? -14.620 -5.049 25.628 1.00 96.62 92 GLN A O 1
ATOM 681 N N . PRO A 1 93 ? -15.195 -5.138 27.815 1.00 94.44 93 PRO A N 1
ATOM 682 C CA . PRO A 1 93 ? -14.251 -4.105 28.251 1.00 94.44 93 PRO A CA 1
ATOM 683 C C . PRO A 1 93 ? -12.815 -4.335 27.753 1.00 94.44 93 PRO A C 1
ATOM 685 O O . PRO A 1 93 ? -12.145 -3.402 27.314 1.00 94.44 93 PRO A O 1
ATOM 688 N N . GLU A 1 94 ? -12.371 -5.595 27.730 1.00 95.94 94 GLU A N 1
ATOM 689 C CA . GLU A 1 94 ? -11.003 -6.011 27.389 1.00 95.94 94 GLU A CA 1
ATOM 690 C C . GLU A 1 94 ? -10.680 -5.861 25.895 1.00 95.94 94 GLU A C 1
ATOM 692 O O . GLU A 1 94 ? -9.533 -6.013 25.479 1.00 95.94 94 GLU A O 1
ATOM 697 N N . THR A 1 95 ? -11.684 -5.576 25.061 1.00 97.12 95 THR A N 1
ATOM 698 C CA . THR A 1 95 ? -11.477 -5.345 23.626 1.00 97.12 95 THR A CA 1
ATOM 699 C C . THR A 1 95 ? -10.835 -3.992 23.335 1.00 97.12 95 THR A C 1
ATOM 701 O O . THR A 1 95 ? -10.252 -3.825 22.264 1.00 97.12 95 THR A O 1
ATOM 704 N N . LEU A 1 96 ? -10.935 -3.025 24.252 1.00 97.19 96 LEU A N 1
ATOM 705 C CA . LEU A 1 96 ? -10.316 -1.714 24.105 1.00 97.19 96 LEU A CA 1
ATOM 706 C C . LEU A 1 96 ? -8.797 -1.828 24.285 1.00 97.19 96 LEU A C 1
ATOM 708 O O . LEU A 1 96 ? -8.310 -2.253 25.329 1.00 97.19 96 LEU A O 1
ATOM 712 N N . LEU A 1 97 ? -8.038 -1.396 23.278 1.00 95.44 97 LEU A N 1
ATOM 713 C CA . LEU A 1 97 ? -6.582 -1.343 23.361 1.00 95.44 97 LEU A CA 1
ATOM 714 C C . LEU A 1 97 ? -6.139 0.037 23.866 1.00 95.44 97 LEU A C 1
ATOM 716 O O . LEU A 1 97 ? -6.180 1.027 23.135 1.00 95.44 97 LEU A O 1
ATOM 720 N N . GLY A 1 98 ? -5.679 0.093 25.115 1.00 92.38 98 GLY A N 1
ATOM 721 C CA . GLY A 1 98 ? -5.214 1.322 25.764 1.00 92.38 98 GLY A CA 1
ATOM 722 C C . GLY A 1 98 ? -6.264 1.958 26.679 1.00 92.38 98 GLY A C 1
ATOM 723 O O . GLY A 1 98 ? -7.164 1.286 27.174 1.00 92.38 98 GLY A O 1
ATOM 724 N N . SER A 1 99 ? -6.121 3.259 26.949 1.00 91.44 99 SER A N 1
ATOM 725 C CA . SER A 1 99 ? -6.973 3.964 27.915 1.00 91.44 99 SER A CA 1
ATOM 726 C C . SER A 1 99 ? -8.316 4.404 27.324 1.00 91.44 99 SER A C 1
ATOM 728 O O . SER A 1 99 ? -8.382 4.951 26.218 1.00 91.44 99 SER A O 1
ATOM 730 N N . ALA A 1 100 ? -9.376 4.263 28.127 1.00 92.06 100 ALA A N 1
ATOM 731 C CA . ALA A 1 100 ? -10.704 4.819 27.868 1.00 92.06 100 ALA A CA 1
ATOM 732 C C . ALA A 1 100 ? -10.814 6.322 28.188 1.00 92.06 100 ALA A C 1
ATOM 734 O O . ALA A 1 100 ? -11.881 6.906 27.994 1.00 92.06 100 ALA A O 1
ATOM 735 N N . SER A 1 101 ? -9.766 6.944 28.738 1.00 91.75 101 SER A N 1
ATOM 736 C CA . SER A 1 101 ? -9.720 8.389 28.980 1.00 91.75 101 SER A CA 1
ATOM 737 C C . SER A 1 101 ? -9.550 9.156 27.670 1.00 91.75 101 SER A C 1
ATOM 739 O O . SER A 1 101 ? -8.968 8.651 26.710 1.00 91.75 101 SER A O 1
ATOM 741 N N . ARG A 1 102 ? -10.042 10.393 27.632 1.00 90.38 102 ARG A N 1
ATOM 742 C CA . ARG A 1 102 ? -9.729 11.324 26.548 1.00 90.38 102 ARG A CA 1
ATOM 743 C C . ARG A 1 102 ? -8.265 11.756 26.680 1.00 90.38 102 ARG A C 1
ATOM 745 O O . ARG A 1 102 ? -7.853 12.104 27.784 1.00 90.38 102 ARG A O 1
ATOM 752 N N . GLY A 1 103 ? -7.491 11.696 25.599 1.00 87.00 103 GLY A N 1
ATOM 753 C CA . GLY A 1 103 ? -6.135 12.243 25.582 1.00 87.00 103 GLY A CA 1
ATOM 754 C C . GLY A 1 103 ? -6.134 13.773 25.548 1.00 87.00 103 GLY A C 1
ATOM 755 O O . GLY A 1 103 ? -7.047 14.384 24.988 1.00 87.00 103 GLY A O 1
ATOM 756 N N . ASP A 1 104 ? -5.087 14.389 26.100 1.00 89.62 104 ASP A N 1
ATOM 757 C CA . ASP A 1 104 ? -4.918 15.853 26.106 1.00 89.62 104 ASP A CA 1
ATOM 758 C C . ASP A 1 104 ? -4.784 16.422 24.683 1.00 89.62 104 ASP A C 1
ATOM 760 O O . ASP A 1 104 ? -5.288 17.501 24.373 1.00 89.62 104 ASP A O 1
ATOM 764 N N . ASN A 1 105 ? -4.140 15.659 23.794 1.00 91.25 105 ASN A N 1
ATOM 765 C CA . ASN A 1 105 ? -3.981 15.972 22.380 1.00 91.25 105 ASN A CA 1
ATOM 766 C C . ASN A 1 105 ? -4.472 14.799 21.519 1.00 91.25 105 ASN A C 1
ATOM 768 O O . ASN A 1 105 ? -3.742 13.839 21.266 1.00 91.25 105 ASN A O 1
ATOM 772 N N . GLU A 1 106 ? -5.713 14.900 21.033 1.00 88.06 106 GLU A N 1
ATOM 773 C CA . GLU A 1 106 ? -6.378 13.855 20.237 1.00 88.06 106 GLU A CA 1
ATOM 774 C C . GLU A 1 106 ? -5.559 13.444 19.000 1.00 88.06 106 GLU A C 1
ATOM 776 O O . GLU A 1 106 ? -5.518 12.272 18.625 1.00 88.06 106 GLU A O 1
ATOM 781 N N . ARG A 1 107 ? -4.854 14.395 18.375 1.00 86.31 107 ARG A N 1
ATOM 782 C CA . ARG A 1 107 ? -4.040 14.121 17.186 1.00 86.31 107 ARG A CA 1
ATOM 783 C C . ARG A 1 107 ? -2.803 13.290 17.519 1.00 86.31 107 ARG A C 1
ATOM 785 O O . ARG A 1 107 ? -2.476 12.372 16.769 1.00 86.31 107 ARG A O 1
ATOM 792 N N . GLU A 1 108 ? -2.092 13.626 18.589 1.00 86.94 108 GLU A N 1
ATOM 793 C CA . GLU A 1 108 ? -0.898 12.878 19.011 1.00 86.94 108 GLU A CA 1
ATOM 794 C C . GLU A 1 108 ? -1.256 11.484 19.516 1.00 86.94 108 GLU A C 1
ATOM 796 O O . GLU A 1 108 ? -0.579 10.511 19.172 1.00 86.94 108 GLU A O 1
ATOM 801 N N . GLU A 1 109 ? -2.363 11.369 20.247 1.00 90.56 109 GLU A N 1
ATOM 802 C CA . GLU A 1 109 ? -2.909 10.084 20.672 1.00 90.56 109 GLU A CA 1
ATOM 803 C C . GLU A 1 109 ? -3.256 9.203 19.462 1.00 90.56 109 GLU A C 1
ATOM 805 O O . GLU A 1 109 ? -2.803 8.058 19.369 1.00 90.56 109 GLU A O 1
ATOM 810 N N . PHE A 1 110 ? -3.968 9.752 18.472 1.00 89.75 110 PHE A N 1
ATOM 811 C CA . PHE A 1 110 ? -4.296 9.019 17.252 1.00 89.75 110 PHE A CA 1
ATOM 812 C C . PHE A 1 110 ? -3.042 8.563 16.492 1.00 89.75 110 PHE A C 1
ATOM 814 O O . PHE A 1 110 ? -2.940 7.388 16.138 1.00 89.75 110 PHE A O 1
ATOM 821 N N . LEU A 1 111 ? -2.059 9.453 16.288 1.00 87.19 111 LEU A N 1
ATOM 822 C CA . LEU A 1 111 ? -0.784 9.116 15.635 1.00 87.19 111 LEU A CA 1
ATOM 823 C C . LEU A 1 111 ? -0.012 8.024 16.382 1.00 87.19 111 LEU A C 1
ATOM 825 O O . LEU A 1 111 ? 0.635 7.188 15.748 1.00 87.19 111 LEU A O 1
ATOM 829 N N . THR A 1 112 ? -0.100 8.013 17.710 1.00 88.75 112 THR A N 1
ATOM 830 C CA . THR A 1 112 ? 0.484 6.963 18.547 1.00 88.75 112 THR A CA 1
ATOM 831 C C . THR A 1 112 ? -0.218 5.634 18.306 1.00 88.75 112 THR A C 1
ATOM 833 O O . THR A 1 112 ? 0.452 4.626 18.097 1.00 88.75 112 THR A O 1
ATOM 836 N N . HIS A 1 113 ? -1.550 5.605 18.240 1.00 91.81 113 HIS A N 1
ATOM 837 C CA . HIS A 1 113 ? -2.278 4.368 17.954 1.00 91.81 113 HIS A CA 1
ATOM 838 C C . HIS A 1 113 ? -2.007 3.809 16.547 1.00 91.81 113 HIS A C 1
ATOM 840 O O . HIS A 1 113 ? -2.003 2.590 16.367 1.00 91.81 113 HIS A O 1
ATOM 846 N N . ILE A 1 114 ? -1.745 4.669 15.557 1.00 91.12 114 ILE A N 1
ATOM 847 C CA . ILE A 1 114 ? -1.472 4.255 14.171 1.00 91.12 114 ILE A CA 1
ATOM 848 C C . ILE A 1 114 ? 0.021 4.178 13.826 1.00 91.12 114 ILE A C 1
ATOM 850 O O . ILE A 1 114 ? 0.368 4.123 12.648 1.00 91.12 114 ILE A O 1
ATOM 854 N N . TRP A 1 115 ? 0.928 4.149 14.809 1.00 88.81 115 TRP A N 1
ATOM 855 C CA . TRP A 1 115 ? 2.378 4.227 14.563 1.00 88.81 115 TRP A CA 1
ATOM 856 C C . TRP A 1 115 ? 2.895 3.197 13.536 1.00 88.81 115 TRP A C 1
ATOM 858 O O . TRP A 1 115 ? 3.810 3.492 12.758 1.00 88.81 115 TRP A O 1
ATOM 868 N N . ARG A 1 116 ? 2.266 2.010 13.493 1.00 90.19 116 ARG A N 1
ATOM 869 C CA . ARG A 1 116 ? 2.590 0.905 12.574 1.00 90.19 116 ARG A CA 1
ATOM 870 C C . ARG A 1 116 ? 2.296 1.203 11.104 1.00 90.19 116 ARG A C 1
ATOM 872 O O . ARG A 1 116 ? 2.867 0.519 10.261 1.00 90.19 116 ARG A O 1
ATOM 879 N N . VAL A 1 117 ? 1.480 2.211 10.785 1.00 91.56 117 VAL A N 1
ATOM 880 C CA . VAL A 1 117 ? 1.236 2.656 9.396 1.00 91.56 117 VAL A CA 1
ATOM 881 C C . VAL A 1 117 ? 2.561 2.914 8.687 1.00 91.56 117 VAL A C 1
ATOM 883 O O . VAL A 1 117 ? 2.779 2.417 7.592 1.00 91.56 117 VAL A O 1
ATOM 886 N N . SER A 1 118 ? 3.515 3.552 9.369 1.00 89.56 118 SER A N 1
ATOM 887 C CA . SER A 1 118 ? 4.857 3.840 8.842 1.00 89.56 118 SER A CA 1
ATOM 888 C C . SER A 1 118 ? 5.639 2.585 8.425 1.00 89.56 118 SER A C 1
ATOM 890 O O . SER A 1 118 ? 6.420 2.630 7.476 1.00 89.56 118 SER A O 1
ATOM 892 N N . VAL A 1 119 ? 5.420 1.456 9.112 1.00 92.81 119 VAL A N 1
ATOM 893 C CA . VAL A 1 119 ? 6.010 0.159 8.739 1.00 92.81 119 VAL A CA 1
ATOM 894 C C . VAL A 1 119 ? 5.418 -0.312 7.411 1.00 92.81 119 VAL A C 1
ATOM 896 O O . VAL A 1 119 ? 6.161 -0.728 6.525 1.00 92.81 119 VAL A O 1
ATOM 899 N N . GLY A 1 120 ? 4.093 -0.203 7.259 1.00 92.69 120 GLY A N 1
ATOM 900 C CA . GLY A 1 120 ? 3.377 -0.496 6.015 1.00 92.69 120 GLY A CA 1
ATOM 901 C C . GLY A 1 120 ? 3.789 0.426 4.866 1.00 92.69 120 GLY A C 1
ATOM 902 O O . GLY A 1 120 ? 4.058 -0.042 3.763 1.00 92.69 120 GLY A O 1
ATOM 903 N N . THR A 1 121 ? 3.925 1.729 5.134 1.00 91.69 121 THR A N 1
ATOM 904 C CA . THR A 1 121 ? 4.417 2.734 4.181 1.00 91.69 121 THR A CA 1
ATOM 905 C C . THR A 1 121 ? 5.769 2.316 3.602 1.00 91.69 121 THR A C 1
ATOM 907 O O . THR A 1 121 ? 5.955 2.352 2.384 1.00 91.69 121 THR A O 1
ATOM 910 N N . LEU A 1 122 ? 6.705 1.889 4.456 1.00 91.75 122 LEU A N 1
ATOM 911 C CA . LEU A 1 122 ? 8.032 1.453 4.033 1.00 91.75 122 LEU A CA 1
ATOM 912 C C . LEU A 1 122 ? 7.970 0.122 3.267 1.00 91.75 122 LEU A C 1
ATOM 914 O O . LEU A 1 122 ? 8.479 0.039 2.150 1.00 91.75 122 LEU A O 1
ATOM 918 N N . SER A 1 123 ? 7.310 -0.899 3.822 1.00 92.94 123 SER A N 1
ATOM 919 C CA . SER A 1 123 ? 7.285 -2.250 3.245 1.00 92.94 123 SER A CA 1
ATOM 920 C C . SER A 1 123 ? 6.583 -2.314 1.885 1.00 92.94 123 SER A C 1
ATOM 922 O O . SER A 1 123 ? 7.134 -2.882 0.940 1.00 92.94 123 SER A O 1
ATOM 924 N N . LEU A 1 124 ? 5.423 -1.665 1.732 1.00 92.25 124 LEU A N 1
ATOM 925 C CA . LEU A 1 124 ? 4.722 -1.597 0.447 1.00 92.25 124 LEU A CA 1
ATOM 926 C C . LEU A 1 124 ? 5.534 -0.828 -0.598 1.00 92.25 124 LEU A C 1
ATOM 928 O O . LEU A 1 124 ? 5.519 -1.169 -1.781 1.00 92.25 124 LEU A O 1
ATOM 932 N N . SER A 1 125 ? 6.269 0.204 -0.180 1.00 92.44 125 SER A N 1
ATOM 933 C CA . SER A 1 125 ? 7.140 0.960 -1.085 1.00 92.44 125 SER A CA 1
ATOM 934 C C . SER A 1 125 ? 8.317 0.119 -1.577 1.00 92.44 125 SER A C 1
ATOM 936 O O . SER A 1 125 ? 8.658 0.206 -2.750 1.00 92.44 125 SER A O 1
ATOM 938 N N . ILE A 1 126 ? 8.892 -0.765 -0.753 1.00 94.06 126 ILE A N 1
ATOM 939 C CA . ILE A 1 126 ? 9.991 -1.652 -1.182 1.00 94.06 126 ILE A CA 1
ATOM 940 C C . ILE A 1 126 ? 9.565 -2.528 -2.369 1.00 94.06 126 ILE A C 1
ATOM 942 O O . ILE A 1 126 ? 10.350 -2.725 -3.296 1.00 94.06 126 ILE A O 1
ATOM 946 N N . MET A 1 127 ? 8.307 -2.979 -2.410 1.00 91.06 127 MET A N 1
ATOM 947 C CA . MET A 1 127 ? 7.787 -3.748 -3.549 1.00 91.06 127 MET A CA 1
ATOM 948 C C . MET A 1 127 ? 7.894 -2.980 -4.879 1.00 91.06 127 MET A C 1
ATOM 950 O O . MET A 1 127 ? 8.111 -3.590 -5.927 1.00 91.06 127 MET A O 1
ATOM 954 N N . GLY A 1 128 ? 7.776 -1.648 -4.850 1.00 91.81 128 GLY A N 1
ATOM 955 C CA . GLY A 1 128 ? 7.870 -0.797 -6.042 1.00 91.81 128 GLY A CA 1
ATOM 956 C C . GLY A 1 128 ? 9.254 -0.813 -6.668 1.00 91.81 128 GLY A C 1
ATOM 957 O O . GLY A 1 128 ? 9.374 -0.790 -7.891 1.00 91.81 128 GLY A O 1
ATOM 958 N N . VAL A 1 129 ? 10.293 -0.952 -5.846 1.00 93.12 129 VAL A N 1
ATOM 959 C CA . VAL A 1 129 ? 11.675 -1.102 -6.315 1.00 93.12 129 VAL A CA 1
ATOM 960 C C . VAL A 1 129 ? 11.819 -2.370 -7.152 1.00 93.12 129 VAL A C 1
ATOM 962 O O . VAL A 1 129 ? 12.337 -2.325 -8.267 1.00 93.12 129 VAL A O 1
ATOM 965 N N . SER A 1 130 ? 11.302 -3.494 -6.651 1.00 92.25 130 SER A N 1
ATOM 966 C CA . SER A 1 130 ? 11.321 -4.771 -7.372 1.00 92.25 130 SER A CA 1
ATOM 967 C C . SER A 1 130 ? 10.556 -4.690 -8.692 1.00 92.25 130 SER A C 1
ATOM 969 O O . SER A 1 130 ? 11.034 -5.192 -9.706 1.00 92.25 130 SER A O 1
ATOM 971 N N . ALA A 1 131 ? 9.407 -4.014 -8.706 1.00 93.31 131 ALA A N 1
ATOM 972 C CA . ALA A 1 131 ? 8.601 -3.856 -9.912 1.00 93.31 131 ALA A CA 1
ATOM 973 C C . ALA A 1 131 ? 9.285 -3.008 -10.988 1.00 93.31 131 ALA A C 1
ATOM 975 O O . ALA A 1 131 ? 9.258 -3.384 -12.157 1.00 93.31 131 ALA A O 1
ATOM 976 N N . ILE A 1 132 ? 9.942 -1.907 -10.606 1.00 95.06 132 ILE A N 1
ATOM 977 C CA . ILE A 1 132 ? 10.720 -1.071 -11.533 1.00 95.06 132 ILE A CA 1
ATOM 978 C C . ILE A 1 132 ? 11.852 -1.892 -12.167 1.00 95.06 132 ILE A C 1
ATOM 980 O O . ILE A 1 132 ? 12.009 -1.882 -13.388 1.00 95.06 132 ILE A O 1
ATOM 984 N N . ARG A 1 133 ? 12.600 -2.655 -11.356 1.00 93.44 133 ARG A N 1
ATOM 985 C CA . ARG A 1 133 ? 13.703 -3.511 -11.832 1.00 93.44 133 ARG A CA 1
ATOM 986 C C . ARG A 1 133 ? 13.206 -4.609 -12.772 1.00 93.44 133 ARG A C 1
ATOM 988 O O . ARG A 1 133 ? 13.766 -4.793 -13.851 1.00 93.44 133 ARG A O 1
ATOM 995 N N . ALA A 1 134 ? 12.133 -5.303 -12.389 1.00 93.75 134 ALA A N 1
ATOM 996 C CA . ALA A 1 134 ? 11.525 -6.348 -13.207 1.00 93.75 134 ALA A CA 1
ATOM 997 C C . ALA A 1 134 ? 11.021 -5.789 -14.545 1.00 93.75 134 ALA A C 1
ATOM 999 O O . ALA A 1 134 ? 11.361 -6.323 -15.598 1.00 93.75 134 ALA A O 1
ATOM 1000 N N . ALA A 1 135 ? 10.283 -4.676 -14.519 1.00 95.81 135 ALA A N 1
ATOM 1001 C CA . ALA A 1 135 ? 9.777 -4.019 -15.718 1.00 95.81 135 ALA A CA 1
ATOM 1002 C C . ALA A 1 135 ? 10.912 -3.562 -16.647 1.00 95.81 135 ALA A C 1
ATOM 1004 O O . ALA A 1 135 ? 10.839 -3.796 -17.853 1.00 95.81 135 ALA A O 1
ATOM 1005 N N . GLY A 1 136 ? 11.973 -2.959 -16.097 1.00 94.94 136 GLY A N 1
ATOM 1006 C CA . GLY A 1 136 ? 13.149 -2.541 -16.865 1.00 94.94 136 GLY A CA 1
ATOM 1007 C C . GLY A 1 136 ? 13.835 -3.722 -17.554 1.00 94.94 136 GLY A C 1
ATOM 1008 O O . GLY A 1 136 ? 14.115 -3.665 -18.749 1.00 94.94 136 GLY A O 1
ATOM 1009 N N . CYS A 1 137 ? 14.029 -4.831 -16.834 1.00 94.56 137 CYS A N 1
ATOM 1010 C CA . CYS A 1 137 ? 14.618 -6.051 -17.388 1.00 94.56 137 CYS A CA 1
ATOM 1011 C C . CYS A 1 137 ? 13.743 -6.670 -18.492 1.00 94.56 137 CYS A C 1
ATOM 1013 O O . CYS A 1 137 ? 14.229 -6.956 -19.587 1.00 94.56 137 CYS A O 1
ATOM 1015 N N . ILE A 1 138 ? 12.437 -6.817 -18.243 1.00 94.81 138 ILE A N 1
ATOM 1016 C CA . ILE A 1 138 ? 11.480 -7.354 -19.220 1.00 94.81 138 ILE A CA 1
ATOM 1017 C C . ILE A 1 138 ? 11.471 -6.498 -20.492 1.00 94.81 138 ILE A C 1
ATOM 1019 O O . ILE A 1 138 ? 11.580 -7.035 -21.596 1.00 94.81 138 ILE A O 1
ATOM 1023 N 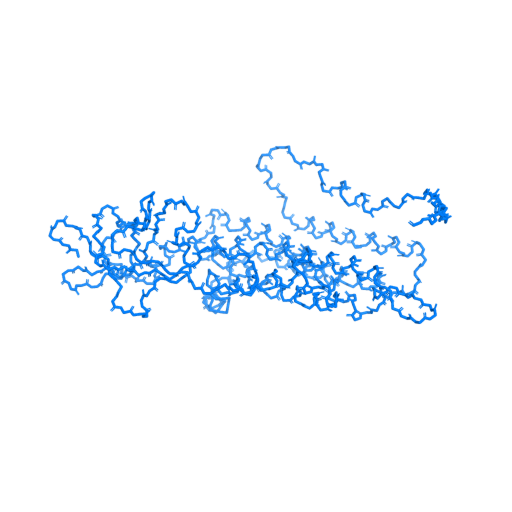N . ALA A 1 139 ? 11.409 -5.172 -20.350 1.00 95.88 139 ALA A N 1
ATOM 1024 C CA . ALA A 1 139 ? 11.423 -4.250 -21.478 1.00 95.88 139 ALA A CA 1
ATOM 1025 C C . ALA A 1 139 ? 12.746 -4.293 -22.255 1.00 95.88 139 ALA A C 1
ATOM 1027 O O . ALA A 1 139 ? 12.723 -4.283 -23.488 1.00 95.88 139 ALA A O 1
ATOM 1028 N N . ALA A 1 140 ? 13.890 -4.409 -21.572 1.00 92.88 140 ALA A N 1
ATOM 1029 C CA . ALA A 1 140 ? 15.195 -4.582 -22.211 1.00 92.88 140 ALA A CA 1
ATOM 1030 C C . ALA A 1 140 ? 15.246 -5.871 -23.044 1.00 92.88 140 ALA A C 1
ATOM 1032 O O . ALA A 1 140 ? 15.599 -5.846 -24.225 1.00 92.88 140 ALA A O 1
ATOM 1033 N N . LEU A 1 141 ? 14.842 -6.999 -22.453 1.00 92.56 141 LEU A N 1
ATOM 1034 C CA . LEU A 1 141 ? 14.837 -8.299 -23.124 1.00 92.56 141 LEU A CA 1
ATOM 1035 C C . LEU A 1 141 ? 13.865 -8.325 -24.311 1.00 92.56 141 LEU A C 1
ATOM 1037 O O . LEU A 1 141 ? 14.225 -8.822 -25.380 1.00 92.56 141 LEU A O 1
ATOM 1041 N N . ASN A 1 142 ? 12.666 -7.752 -24.161 1.00 94.31 142 ASN A N 1
ATOM 1042 C CA . ASN A 1 142 ? 11.705 -7.614 -25.257 1.00 94.31 142 ASN A CA 1
ATOM 1043 C C . ASN A 1 142 ? 12.282 -6.755 -26.394 1.00 94.31 142 ASN A C 1
ATOM 1045 O O . ASN A 1 142 ? 12.270 -7.175 -27.552 1.00 94.31 142 ASN A O 1
ATOM 1049 N N . SER A 1 143 ? 12.873 -5.604 -26.063 1.00 93.75 143 SER A N 1
ATOM 1050 C CA . SER A 1 143 ? 13.431 -4.663 -27.042 1.00 93.75 143 SER A CA 1
ATOM 1051 C C . SER A 1 143 ? 14.621 -5.236 -27.813 1.00 93.75 143 SER A C 1
ATOM 1053 O O . SER A 1 143 ? 14.804 -4.921 -28.989 1.00 93.75 143 SER A O 1
ATOM 1055 N N . ARG A 1 144 ? 15.428 -6.099 -27.181 1.00 91.75 144 ARG A N 1
ATOM 1056 C CA . ARG A 1 144 ? 16.534 -6.807 -27.848 1.00 91.75 144 ARG A CA 1
ATOM 1057 C C . ARG A 1 144 ? 16.046 -7.855 -28.848 1.00 91.75 144 ARG A C 1
ATOM 1059 O O . ARG A 1 144 ? 16.710 -8.087 -29.851 1.00 91.75 144 ARG A O 1
ATOM 1066 N N . ARG A 1 145 ? 14.903 -8.494 -28.578 1.00 91.62 145 ARG A N 1
ATOM 1067 C CA . ARG A 1 145 ? 14.327 -9.549 -29.432 1.00 91.62 145 ARG A CA 1
ATOM 1068 C C . ARG A 1 145 ? 13.441 -8.992 -30.545 1.00 91.62 145 ARG A C 1
ATOM 1070 O O . ARG A 1 145 ? 13.338 -9.596 -31.609 1.00 91.62 145 ARG A O 1
ATOM 1077 N N . ARG A 1 146 ? 12.772 -7.862 -30.306 1.00 92.50 146 ARG A N 1
ATOM 1078 C CA . ARG A 1 146 ? 11.830 -7.260 -31.251 1.00 92.50 146 ARG A CA 1
ATOM 1079 C C . ARG A 1 146 ? 12.573 -6.534 -32.365 1.00 92.50 146 ARG A C 1
ATOM 1081 O O . ARG A 1 146 ? 13.147 -5.473 -32.144 1.00 92.50 146 ARG A O 1
ATOM 1088 N N . LEU A 1 147 ? 12.503 -7.089 -33.569 1.00 93.88 147 LEU A N 1
ATOM 1089 C CA . LEU A 1 147 ? 13.106 -6.498 -34.757 1.00 93.88 147 LEU A CA 1
ATOM 1090 C C . LEU A 1 147 ? 12.129 -5.571 -35.489 1.00 93.88 147 LEU A C 1
ATOM 1092 O O . LEU A 1 147 ? 10.940 -5.875 -35.603 1.00 93.88 147 LEU A O 1
ATOM 1096 N N . VAL A 1 148 ? 12.642 -4.467 -36.020 1.00 91.00 148 VAL A N 1
ATOM 1097 C CA . VAL A 1 148 ? 11.920 -3.504 -36.858 1.00 91.00 148 VAL A CA 1
ATOM 1098 C C . VAL A 1 148 ? 12.747 -3.169 -38.100 1.00 91.00 148 VAL A C 1
ATOM 1100 O O . VAL A 1 148 ? 13.970 -3.296 -38.092 1.00 91.00 148 VAL A O 1
ATOM 1103 N N . GLY A 1 149 ? 12.077 -2.762 -39.177 1.00 87.56 149 GLY A N 1
ATOM 1104 C CA . GLY A 1 149 ? 12.695 -2.533 -40.486 1.00 87.56 149 GLY A CA 1
ATOM 1105 C C . GLY A 1 149 ? 12.250 -3.560 -41.529 1.00 87.56 149 GLY A C 1
ATOM 1106 O O . GLY A 1 149 ? 11.773 -4.642 -41.189 1.00 87.56 149 GLY A O 1
ATOM 1107 N N . ASP A 1 150 ? 12.371 -3.178 -42.799 1.00 83.94 150 ASP A N 1
ATOM 1108 C CA . ASP A 1 150 ? 11.931 -3.980 -43.946 1.00 83.94 150 ASP A CA 1
ATOM 1109 C C . ASP A 1 150 ? 13.016 -4.989 -44.365 1.00 83.94 150 ASP A C 1
ATOM 1111 O O . ASP A 1 150 ? 12.967 -6.162 -43.993 1.00 83.94 150 ASP A O 1
ATOM 1115 N N . ARG A 1 151 ? 14.059 -4.516 -45.063 1.00 84.06 151 ARG A N 1
ATOM 1116 C CA . ARG A 1 151 ? 15.141 -5.371 -45.587 1.00 84.06 151 ARG A CA 1
ATOM 1117 C C . ARG A 1 151 ? 16.210 -5.713 -44.548 1.00 84.06 151 ARG A C 1
ATOM 1119 O O . ARG A 1 151 ? 16.619 -6.863 -44.450 1.00 84.06 151 ARG A O 1
ATOM 1126 N N . ASN A 1 152 ? 16.625 -4.726 -43.753 1.00 86.44 152 ASN A N 1
ATOM 1127 C CA . ASN A 1 152 ? 17.596 -4.893 -42.671 1.00 86.44 152 ASN A CA 1
ATOM 1128 C C . ASN A 1 152 ? 16.872 -4.748 -41.336 1.00 86.44 152 ASN A C 1
ATOM 1130 O O . ASN A 1 152 ? 16.613 -3.639 -40.869 1.00 86.44 152 ASN A O 1
ATOM 1134 N N . LYS A 1 153 ? 16.503 -5.887 -40.754 1.00 91.06 153 LYS A N 1
ATOM 1135 C CA . LYS A 1 153 ? 15.813 -5.948 -39.470 1.00 91.06 153 LYS A CA 1
ATOM 1136 C C . LYS A 1 153 ? 16.787 -5.641 -38.336 1.00 91.06 153 LYS A C 1
ATOM 1138 O O . LYS A 1 153 ? 17.743 -6.380 -38.128 1.00 91.06 153 LYS A O 1
ATOM 1143 N N . LEU A 1 154 ? 16.515 -4.577 -37.590 1.00 92.38 154 LEU A N 1
ATOM 1144 C CA . LEU A 1 154 ? 17.314 -4.150 -36.445 1.00 92.38 154 LEU A CA 1
ATOM 1145 C C . LEU A 1 154 ? 16.496 -4.299 -35.159 1.00 92.38 154 LEU A C 1
ATOM 1147 O O . LEU A 1 154 ? 15.295 -4.015 -35.170 1.00 92.38 154 LEU A O 1
ATOM 1151 N N . PRO A 1 155 ? 17.100 -4.725 -34.038 1.00 92.88 155 PRO A N 1
ATOM 1152 C CA . PRO A 1 155 ? 16.440 -4.670 -32.742 1.00 92.88 155 PRO A CA 1
ATOM 1153 C C . PRO A 1 155 ? 15.955 -3.256 -32.429 1.00 92.88 155 PRO A C 1
ATOM 1155 O O . PRO A 1 155 ? 16.713 -2.293 -32.551 1.00 92.88 155 PRO A O 1
ATOM 1158 N N . ILE A 1 156 ? 14.717 -3.123 -31.951 1.00 94.25 156 ILE A N 1
ATOM 1159 C CA . ILE A 1 156 ? 14.170 -1.825 -31.538 1.00 94.25 156 ILE A CA 1
ATOM 1160 C C . ILE A 1 156 ? 14.959 -1.225 -30.360 1.00 94.25 156 ILE A C 1
ATOM 1162 O O . ILE A 1 156 ? 14.954 -0.014 -30.159 1.00 94.25 156 ILE A O 1
ATOM 1166 N N . MET A 1 157 ? 15.711 -2.055 -29.626 1.00 91.69 157 MET A N 1
ATOM 1167 C CA . MET A 1 157 ? 16.682 -1.605 -28.628 1.00 91.69 157 MET A CA 1
ATOM 1168 C C . MET A 1 157 ? 17.723 -0.630 -29.191 1.00 91.69 157 MET A C 1
ATOM 1170 O O . MET A 1 157 ? 18.330 0.062 -28.398 1.00 91.69 157 MET A O 1
ATOM 1174 N N . GLN A 1 158 ? 17.954 -0.533 -30.505 1.00 87.12 158 GLN A N 1
ATOM 1175 C CA . GLN A 1 158 ? 18.920 0.420 -31.075 1.00 87.12 158 GLN A CA 1
ATOM 1176 C C . GLN A 1 158 ? 18.428 1.879 -31.088 1.00 87.12 158 GLN A C 1
ATOM 1178 O O . GLN A 1 158 ? 19.223 2.791 -31.297 1.00 87.12 158 GLN A O 1
ATOM 1183 N N . PHE A 1 159 ? 17.134 2.127 -30.868 1.00 86.94 159 PHE A N 1
ATOM 1184 C CA . PHE A 1 159 ? 16.586 3.483 -30.890 1.00 86.94 159 PHE A CA 1
ATOM 1185 C C . PHE A 1 159 ? 16.644 4.126 -29.504 1.00 86.94 159 PHE A C 1
ATOM 1187 O O . PHE A 1 159 ? 16.106 3.593 -28.535 1.00 86.94 159 PHE A O 1
ATOM 1194 N N . SER A 1 160 ? 17.214 5.329 -29.424 1.00 82.44 160 SER A N 1
ATOM 1195 C CA . S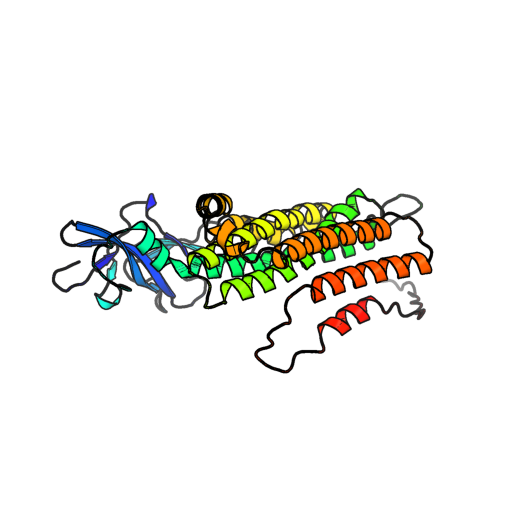ER A 1 160 ? 17.347 6.110 -28.183 1.00 82.44 160 SER A CA 1
ATOM 1196 C C . SER A 1 160 ? 16.031 6.285 -27.416 1.00 82.44 160 SER A C 1
ATOM 1198 O O . SER A 1 160 ? 15.999 6.229 -26.187 1.00 82.44 160 SER A O 1
ATOM 1200 N N . THR A 1 161 ? 14.926 6.450 -28.146 1.00 84.81 161 THR A N 1
ATOM 1201 C CA . THR A 1 161 ? 13.567 6.592 -27.608 1.00 84.81 161 THR A CA 1
ATOM 1202 C C . THR A 1 161 ? 13.045 5.319 -26.945 1.00 84.81 161 THR A C 1
ATOM 1204 O O . THR A 1 161 ? 12.214 5.412 -26.044 1.00 84.81 161 THR A O 1
ATOM 1207 N N . GLN A 1 162 ? 13.538 4.147 -27.353 1.00 89.19 162 GLN A N 1
ATOM 1208 C CA . GLN A 1 162 ? 13.248 2.867 -26.709 1.00 89.19 162 GLN A CA 1
ATOM 1209 C C . GLN A 1 162 ? 14.157 2.640 -25.496 1.00 89.19 162 GLN A C 1
ATOM 1211 O O . GLN A 1 162 ? 13.704 2.159 -24.461 1.00 89.19 162 GLN A O 1
ATOM 1216 N N . GLN A 1 163 ? 15.434 3.003 -25.617 1.00 86.12 163 GLN A N 1
ATOM 1217 C CA . GLN A 1 163 ? 16.448 2.769 -24.590 1.00 86.12 163 GLN A CA 1
ATOM 1218 C C . GLN A 1 163 ? 16.214 3.612 -23.343 1.00 86.12 163 GLN A C 1
ATOM 1220 O O . GLN A 1 163 ? 16.206 3.084 -22.237 1.00 86.12 163 GLN A O 1
ATOM 1225 N N . ARG A 1 164 ? 16.015 4.923 -23.508 1.00 85.06 164 ARG A N 1
ATOM 1226 C CA . ARG A 1 164 ? 15.991 5.886 -22.401 1.00 85.06 164 ARG A CA 1
ATOM 1227 C C . ARG A 1 164 ? 15.123 5.455 -21.204 1.00 85.06 164 ARG A C 1
ATOM 1229 O O . ARG A 1 164 ? 15.679 5.398 -20.109 1.00 85.06 164 ARG A O 1
ATOM 1236 N N . PRO A 1 165 ? 13.831 5.105 -21.362 1.00 88.06 165 PRO A N 1
ATOM 1237 C CA . PRO A 1 165 ? 13.010 4.687 -20.222 1.00 88.06 165 PRO A CA 1
ATOM 1238 C C . PRO A 1 165 ? 13.479 3.369 -19.587 1.00 88.06 165 PRO A C 1
ATOM 1240 O O . PRO A 1 165 ? 13.337 3.181 -18.381 1.00 88.06 165 PRO A O 1
ATOM 1243 N N . ILE A 1 166 ? 14.072 2.461 -20.371 1.00 88.62 166 ILE A N 1
ATOM 1244 C CA . ILE A 1 166 ? 14.644 1.199 -19.875 1.00 88.62 166 ILE A CA 1
ATOM 1245 C C . ILE A 1 166 ? 15.851 1.491 -18.985 1.00 88.62 166 ILE A C 1
ATOM 1247 O O . ILE A 1 166 ? 15.933 0.977 -17.870 1.00 88.62 166 ILE A O 1
ATOM 1251 N N . LEU A 1 167 ? 16.767 2.341 -19.453 1.00 84.62 167 LEU A N 1
ATOM 1252 C CA . LEU A 1 167 ? 17.962 2.708 -18.695 1.00 84.62 167 LEU A CA 1
ATOM 1253 C C . LEU A 1 167 ? 17.602 3.483 -17.427 1.00 84.62 167 LEU A C 1
ATOM 1255 O O . LEU A 1 167 ? 18.165 3.218 -16.367 1.00 84.62 167 LEU A O 1
ATOM 1259 N N . GLU A 1 168 ? 16.632 4.394 -17.522 1.00 83.81 168 GLU A N 1
ATOM 1260 C CA . GLU A 1 168 ? 16.117 5.144 -16.379 1.00 83.81 168 GLU A CA 1
ATOM 1261 C C . GLU A 1 168 ? 15.548 4.203 -15.311 1.00 83.81 168 GLU A C 1
ATOM 1263 O O . GLU A 1 168 ? 15.896 4.325 -14.138 1.00 83.81 168 GLU A O 1
ATOM 1268 N N . ALA A 1 169 ? 14.753 3.205 -15.704 1.00 90.00 169 ALA A N 1
ATOM 1269 C CA . ALA A 1 169 ? 14.203 2.230 -14.768 1.00 90.00 169 ALA A CA 1
ATOM 1270 C C . ALA A 1 169 ? 15.274 1.345 -14.120 1.00 90.00 169 ALA A C 1
ATOM 1272 O O . ALA A 1 169 ? 15.216 1.114 -12.914 1.00 90.00 169 ALA A O 1
ATOM 1273 N N . LEU A 1 170 ? 16.267 0.873 -14.878 1.00 85.81 170 LEU A N 1
ATOM 1274 C CA . LEU A 1 170 ? 17.361 0.072 -14.321 1.00 85.81 170 LEU A CA 1
ATOM 1275 C C . LEU A 1 170 ? 18.197 0.889 -13.324 1.00 85.81 170 LEU A C 1
ATOM 1277 O O . LEU A 1 170 ? 18.430 0.431 -12.206 1.00 85.81 170 LEU A O 1
ATOM 1281 N N . ALA A 1 171 ? 18.563 2.124 -13.681 1.00 81.88 171 ALA A N 1
ATOM 1282 C CA . ALA A 1 171 ? 19.302 3.025 -12.797 1.00 81.88 171 ALA A CA 1
ATOM 1283 C C . ALA A 1 17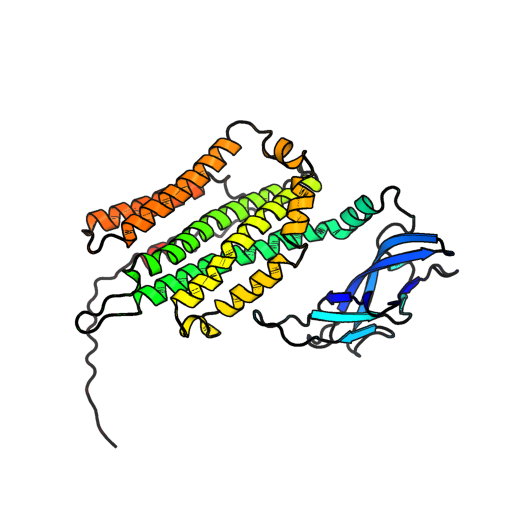1 ? 18.492 3.379 -11.537 1.00 81.88 171 ALA A C 1
ATOM 1285 O O . ALA A 1 171 ? 18.989 3.253 -10.417 1.00 81.88 171 ALA A O 1
ATOM 1286 N N . HIS A 1 172 ? 17.219 3.761 -11.693 1.00 83.06 172 HIS A N 1
ATOM 1287 C CA . HIS A 1 172 ? 16.331 4.038 -10.561 1.00 83.06 172 HIS A CA 1
ATOM 1288 C C . HIS A 1 172 ? 16.148 2.805 -9.678 1.00 83.06 172 HIS A C 1
ATOM 1290 O O . HIS A 1 172 ? 16.122 2.933 -8.460 1.00 83.06 172 HIS A O 1
ATOM 1296 N N . GLY A 1 173 ? 16.035 1.617 -10.268 1.00 85.75 173 GLY A N 1
ATOM 1297 C CA . GLY A 1 173 ? 15.894 0.363 -9.544 1.00 85.75 173 GLY A CA 1
ATOM 1298 C C . GLY A 1 173 ? 17.061 0.089 -8.596 1.00 85.75 173 GLY A C 1
ATOM 1299 O O . GLY A 1 173 ? 16.829 -0.243 -7.434 1.00 85.75 173 GLY A O 1
ATOM 1300 N N . GLU A 1 174 ? 18.299 0.277 -9.053 1.00 83.50 174 GLU A N 1
ATOM 1301 C CA . GLU A 1 174 ? 19.493 0.077 -8.220 1.00 83.50 174 GLU A CA 1
ATOM 1302 C C . GLU A 1 174 ? 19.637 1.162 -7.143 1.00 83.50 174 GLU A C 1
ATOM 1304 O O . GLU A 1 174 ? 19.842 0.848 -5.967 1.00 83.50 174 GLU A O 1
ATOM 1309 N N . VAL A 1 175 ? 19.432 2.434 -7.503 1.00 82.00 175 VAL A N 1
ATOM 1310 C CA . VAL A 1 175 ? 19.486 3.551 -6.544 1.00 82.00 175 VAL A CA 1
ATOM 1311 C C . VAL A 1 175 ? 18.411 3.409 -5.468 1.00 82.00 175 VAL A C 1
ATOM 1313 O O . VAL A 1 175 ? 18.687 3.580 -4.282 1.00 82.00 175 VAL A O 1
ATOM 1316 N N . LEU A 1 176 ? 17.180 3.062 -5.847 1.00 84.75 176 LEU A N 1
ATOM 1317 C CA . LEU A 1 176 ? 16.091 2.869 -4.893 1.00 84.75 176 LEU A CA 1
ATOM 1318 C C . LEU A 1 176 ? 16.273 1.603 -4.056 1.00 84.75 176 LEU A C 1
ATOM 1320 O O . LEU A 1 176 ? 15.819 1.578 -2.917 1.00 84.75 176 LEU A O 1
ATOM 1324 N N . HIS A 1 177 ? 16.945 0.569 -4.569 1.00 87.69 177 HIS A N 1
ATOM 1325 C CA . HIS A 1 177 ? 17.290 -0.608 -3.773 1.00 87.69 177 HIS A CA 1
ATOM 1326 C C . HIS A 1 177 ? 18.313 -0.269 -2.682 1.00 87.69 177 HIS A C 1
ATOM 1328 O O . HIS A 1 177 ? 18.134 -0.655 -1.526 1.00 87.69 177 HIS A O 1
ATOM 1334 N N . ALA A 1 178 ? 19.343 0.505 -3.025 1.00 79.38 178 ALA A N 1
ATOM 1335 C CA . ALA A 1 178 ? 20.280 1.063 -2.056 1.00 79.38 178 ALA A CA 1
ATOM 1336 C C . ALA A 1 178 ? 19.559 1.945 -1.025 1.00 79.38 178 ALA A C 1
ATOM 1338 O O . ALA A 1 178 ? 19.714 1.767 0.186 1.00 79.38 178 ALA A O 1
ATOM 1339 N N . TYR A 1 179 ? 18.699 2.848 -1.502 1.00 81.19 179 TYR A N 1
ATOM 1340 C CA . TYR A 1 179 ? 17.940 3.741 -0.636 1.00 81.19 179 TYR A CA 1
ATOM 1341 C C . TYR A 1 179 ? 16.972 2.980 0.277 1.00 81.19 179 TYR A C 1
ATOM 1343 O O . TYR A 1 179 ? 16.848 3.334 1.441 1.00 81.19 179 TYR A O 1
ATOM 1351 N N . ALA A 1 180 ? 16.375 1.877 -0.187 1.00 88.00 180 ALA A N 1
ATOM 1352 C CA . ALA A 1 180 ? 15.539 1.007 0.637 1.00 88.00 180 ALA A CA 1
ATOM 1353 C C . ALA A 1 180 ? 16.305 0.457 1.845 1.00 88.00 180 ALA A C 1
ATOM 1355 O O . ALA A 1 180 ? 15.791 0.497 2.960 1.00 88.00 180 ALA A O 1
ATOM 1356 N N . LYS A 1 181 ? 17.545 -0.012 1.646 1.00 85.62 181 LYS A N 1
ATOM 1357 C CA . LYS A 1 181 ? 18.399 -0.505 2.740 1.00 85.62 181 LYS A CA 1
ATOM 1358 C C . LYS A 1 181 ? 18.704 0.601 3.745 1.00 85.62 181 LYS A C 1
ATOM 1360 O O . LYS A 1 181 ? 18.541 0.392 4.945 1.00 85.62 181 LYS A O 1
ATOM 1365 N N . TRP A 1 182 ? 19.083 1.783 3.256 1.00 84.31 182 TRP A N 1
ATOM 1366 C CA . TRP A 1 182 ? 19.316 2.949 4.109 1.00 84.31 182 TRP A CA 1
ATOM 1367 C C . TRP A 1 182 ? 18.057 3.337 4.896 1.00 84.31 182 TRP A C 1
ATOM 1369 O O . TRP A 1 182 ? 18.122 3.531 6.108 1.00 84.31 182 TRP A O 1
ATOM 1379 N N . SER A 1 183 ? 16.895 3.376 4.239 1.00 81.56 183 SER A N 1
ATOM 1380 C CA . SER A 1 183 ? 15.619 3.711 4.871 1.00 81.56 183 SER A CA 1
ATOM 1381 C C . SER A 1 183 ? 15.204 2.680 5.917 1.00 81.56 183 SER A C 1
ATOM 1383 O O . SER A 1 183 ? 14.738 3.072 6.979 1.00 81.56 183 SER A O 1
ATOM 1385 N N . VAL A 1 184 ? 15.398 1.380 5.667 1.00 90.06 184 VAL A N 1
ATOM 1386 C CA . VAL A 1 184 ? 15.136 0.322 6.658 1.00 90.06 184 VAL A CA 1
ATOM 1387 C C . VAL A 1 184 ? 16.073 0.453 7.855 1.00 90.06 184 VAL A C 1
ATOM 1389 O O . VAL A 1 184 ? 15.595 0.447 8.988 1.00 90.06 184 VAL A O 1
ATOM 1392 N N . GLY A 1 185 ? 17.376 0.641 7.626 1.00 86.31 185 GLY A N 1
ATOM 1393 C CA . GLY A 1 185 ? 18.351 0.841 8.702 1.00 86.31 185 GLY A CA 1
ATOM 1394 C C . GLY A 1 185 ? 18.020 2.063 9.561 1.00 86.31 185 GLY A C 1
ATOM 1395 O O . GLY A 1 185 ? 17.908 1.959 10.780 1.00 86.31 185 GLY A O 1
ATOM 1396 N N . GLY A 1 186 ? 17.756 3.208 8.926 1.00 81.12 186 GLY A N 1
ATOM 1397 C CA . GLY A 1 186 ? 17.348 4.427 9.621 1.00 81.12 186 GLY A CA 1
ATOM 1398 C C . GLY A 1 186 ? 15.998 4.291 10.332 1.00 81.12 186 GLY A C 1
ATOM 1399 O O . GLY A 1 186 ? 15.826 4.816 11.427 1.00 81.12 186 GLY A O 1
ATOM 1400 N N . PHE A 1 187 ? 15.041 3.559 9.763 1.00 86.88 187 PHE A N 1
ATOM 1401 C CA . PHE A 1 187 ? 13.748 3.319 10.401 1.00 86.88 187 PHE A CA 1
ATOM 1402 C C . PHE A 1 187 ? 13.858 2.385 11.619 1.00 86.88 187 PHE A C 1
ATOM 1404 O O . PHE A 1 187 ? 13.093 2.533 12.572 1.00 86.88 187 PHE A O 1
ATOM 1411 N N . MET A 1 188 ? 14.792 1.430 11.603 1.00 90.50 188 MET A N 1
ATOM 1412 C CA . MET A 1 188 ? 15.034 0.483 12.698 1.00 90.50 188 MET A CA 1
ATOM 1413 C C . MET A 1 188 ? 15.920 1.046 13.814 1.00 90.50 188 MET A C 1
ATOM 1415 O O . MET A 1 188 ? 15.805 0.575 14.944 1.00 90.50 188 MET A O 1
ATOM 1419 N N . ASN A 1 189 ? 16.727 2.076 13.541 1.00 86.25 189 ASN A N 1
ATOM 1420 C CA . ASN A 1 189 ? 17.587 2.714 14.540 1.00 86.25 189 ASN A CA 1
ATOM 1421 C C . ASN A 1 189 ? 16.785 3.177 15.775 1.00 86.25 189 ASN A C 1
ATOM 1423 O O . ASN A 1 189 ? 15.889 4.014 15.654 1.00 86.25 189 ASN A O 1
ATOM 1427 N N . SER A 1 190 ? 17.125 2.638 16.954 1.00 87.31 190 SER A N 1
ATOM 1428 C CA . SER A 1 190 ? 16.528 2.971 18.256 1.00 87.31 190 SER A CA 1
ATOM 1429 C C . SER A 1 190 ? 16.616 4.454 18.601 1.00 87.31 190 SER A C 1
ATOM 1431 O O . SER A 1 190 ? 15.681 4.971 19.208 1.00 87.31 190 SER A O 1
ATOM 1433 N N . ASP A 1 191 ? 17.674 5.129 18.158 1.00 86.25 191 ASP A N 1
ATOM 1434 C CA . ASP A 1 191 ? 17.978 6.516 18.516 1.00 86.25 191 ASP A CA 1
ATOM 1435 C C . ASP A 1 191 ? 17.050 7.512 17.809 1.00 86.25 191 ASP A C 1
ATOM 1437 O O . ASP A 1 191 ? 16.852 8.639 18.260 1.00 86.25 191 ASP A O 1
ATOM 1441 N N . HIS A 1 192 ? 16.425 7.095 16.704 1.00 81.69 192 HIS A N 1
ATOM 1442 C CA . HIS A 1 192 ? 15.459 7.920 15.996 1.00 81.69 192 HIS A CA 1
ATOM 1443 C C . HIS A 1 192 ? 14.095 7.903 16.685 1.00 81.69 192 HIS A C 1
ATOM 1445 O O . HIS A 1 192 ? 13.468 6.851 16.873 1.00 81.69 192 HIS A O 1
ATOM 1451 N N . ASN A 1 193 ? 13.583 9.102 16.968 1.00 83.19 193 ASN A N 1
ATOM 1452 C CA . ASN A 1 193 ? 12.225 9.292 17.459 1.00 83.19 193 ASN A CA 1
ATOM 1453 C C . ASN A 1 193 ? 11.169 8.887 16.402 1.00 83.19 193 ASN A C 1
ATOM 1455 O O . ASN A 1 193 ? 11.453 8.692 15.215 1.00 83.19 193 ASN A O 1
ATOM 1459 N N . ALA A 1 194 ? 9.915 8.752 16.840 1.00 82.62 194 ALA A N 1
ATOM 1460 C CA . ALA A 1 194 ? 8.821 8.295 15.982 1.00 82.62 194 ALA A CA 1
ATOM 1461 C C . ALA A 1 194 ? 8.534 9.238 14.802 1.00 82.62 194 ALA A C 1
ATOM 1463 O O . ALA A 1 194 ? 8.061 8.782 13.760 1.00 82.62 194 ALA A O 1
ATOM 1464 N N . ASP A 1 195 ? 8.808 10.536 14.955 1.00 77.69 195 ASP A N 1
ATOM 1465 C CA . ASP A 1 195 ? 8.705 11.489 13.859 1.00 77.69 195 ASP A CA 1
ATOM 1466 C C . ASP A 1 195 ? 9.745 11.162 12.793 1.00 77.69 195 ASP A C 1
ATOM 1468 O O . ASP A 1 195 ? 9.344 10.778 11.699 1.00 77.69 195 ASP A O 1
ATOM 1472 N N . VAL A 1 196 ? 11.043 11.168 13.109 1.00 78.19 196 VAL A N 1
ATOM 1473 C CA . VAL A 1 196 ? 12.133 10.862 12.160 1.00 78.19 196 VAL A CA 1
ATOM 1474 C C . VAL A 1 196 ? 11.856 9.585 11.361 1.00 78.19 196 VAL A C 1
ATOM 1476 O O . VAL A 1 196 ? 11.936 9.595 10.129 1.00 78.19 196 VAL A O 1
ATOM 1479 N N . ARG A 1 197 ? 11.420 8.511 12.029 1.00 85.50 197 ARG A N 1
ATOM 1480 C CA . ARG A 1 197 ? 11.047 7.245 11.373 1.00 85.50 197 ARG A CA 1
ATOM 1481 C C . ARG A 1 197 ? 9.910 7.413 10.355 1.00 85.50 197 ARG A C 1
ATOM 1483 O O . ARG A 1 197 ? 10.011 6.906 9.237 1.00 85.50 197 ARG A O 1
ATOM 1490 N N . ARG A 1 198 ? 8.847 8.157 10.693 1.00 82.62 198 ARG A N 1
ATOM 1491 C CA . ARG A 1 198 ? 7.757 8.496 9.752 1.00 82.62 198 ARG A CA 1
ATOM 1492 C C . ARG A 1 198 ? 8.255 9.298 8.553 1.00 82.62 198 ARG A C 1
ATOM 1494 O O . ARG A 1 198 ? 7.825 9.044 7.427 1.00 82.62 198 ARG A O 1
ATOM 1501 N N . GLY A 1 199 ? 9.169 10.237 8.787 1.00 77.12 199 GLY A N 1
ATOM 1502 C CA . GLY A 1 199 ? 9.801 11.030 7.733 1.00 77.12 199 GLY A CA 1
ATOM 1503 C C . GLY A 1 199 ? 10.548 10.151 6.739 1.00 77.12 199 GLY A C 1
ATOM 1504 O O . GLY A 1 199 ? 10.267 10.212 5.545 1.00 77.12 199 GLY A O 1
ATOM 1505 N N . ILE A 1 200 ? 11.430 9.274 7.229 1.00 80.75 200 ILE A N 1
ATOM 1506 C CA . ILE A 1 200 ? 12.193 8.328 6.398 1.00 80.75 200 ILE A CA 1
ATOM 1507 C C . ILE A 1 200 ? 11.258 7.489 5.515 1.00 80.75 200 ILE A C 1
ATOM 1509 O O . ILE A 1 200 ? 11.451 7.430 4.299 1.00 80.75 200 ILE A O 1
ATOM 1513 N N . ALA A 1 201 ? 10.216 6.889 6.102 1.00 85.94 201 ALA A N 1
ATOM 1514 C CA . ALA A 1 201 ? 9.244 6.089 5.356 1.00 85.94 201 ALA A CA 1
ATOM 1515 C C . ALA A 1 201 ? 8.499 6.919 4.292 1.00 85.94 201 ALA A C 1
ATOM 1517 O O . ALA A 1 201 ? 8.297 6.456 3.168 1.00 85.94 201 ALA A O 1
ATOM 1518 N N . THR A 1 202 ? 8.138 8.162 4.623 1.00 80.88 202 THR A N 1
ATOM 1519 C CA . THR A 1 202 ? 7.445 9.089 3.717 1.00 80.88 202 THR A CA 1
ATOM 1520 C C . THR A 1 202 ? 8.310 9.484 2.523 1.00 80.88 202 THR A C 1
ATOM 1522 O O . THR A 1 202 ? 7.856 9.383 1.382 1.00 80.88 202 THR A O 1
ATOM 1525 N N . PHE A 1 203 ? 9.560 9.896 2.755 1.00 78.50 203 PHE A N 1
ATOM 1526 C CA . PHE A 1 203 ? 10.486 10.270 1.681 1.00 78.50 203 PHE A CA 1
ATOM 1527 C C . PHE A 1 203 ? 10.768 9.093 0.751 1.00 78.50 203 PHE A C 1
ATOM 1529 O O . PHE A 1 203 ? 10.692 9.236 -0.472 1.00 78.50 203 PHE A O 1
ATOM 1536 N N . PHE A 1 204 ? 11.019 7.916 1.328 1.00 84.31 204 PHE A N 1
ATOM 1537 C CA . PHE A 1 204 ? 11.208 6.691 0.565 1.00 84.31 204 PHE A CA 1
ATOM 1538 C C . PHE A 1 204 ? 10.000 6.385 -0.321 1.00 84.31 204 PHE A C 1
ATOM 1540 O O . PHE A 1 204 ? 10.144 6.228 -1.537 1.00 84.31 204 PHE A O 1
ATOM 1547 N N . LYS A 1 205 ? 8.793 6.397 0.256 1.00 87.50 205 LYS A N 1
ATOM 1548 C CA . LYS A 1 205 ? 7.556 6.188 -0.496 1.00 87.50 205 LYS A CA 1
ATOM 1549 C C . LYS A 1 205 ? 7.388 7.190 -1.630 1.00 87.50 205 LYS A C 1
ATOM 1551 O O . LYS A 1 205 ? 7.055 6.789 -2.743 1.00 87.50 205 LYS A O 1
ATOM 1556 N N . ALA A 1 206 ? 7.610 8.478 -1.374 1.00 81.62 206 ALA A N 1
ATOM 1557 C CA . ALA A 1 206 ? 7.437 9.520 -2.380 1.00 81.62 206 ALA A CA 1
ATOM 1558 C C . ALA A 1 206 ? 8.333 9.292 -3.607 1.00 81.62 206 ALA A C 1
ATOM 1560 O O . ALA A 1 206 ? 7.860 9.390 -4.743 1.00 81.62 206 ALA A O 1
ATOM 1561 N N . LEU A 1 207 ? 9.599 8.922 -3.388 1.00 83.50 207 LEU A N 1
ATOM 1562 C CA . LEU A 1 207 ? 10.530 8.619 -4.474 1.00 83.50 207 LEU A CA 1
ATOM 1563 C C . LEU A 1 207 ? 10.142 7.344 -5.226 1.00 83.50 207 LEU A C 1
ATOM 1565 O O . LEU A 1 207 ? 10.104 7.357 -6.457 1.00 83.50 207 LEU A O 1
ATOM 1569 N N . VA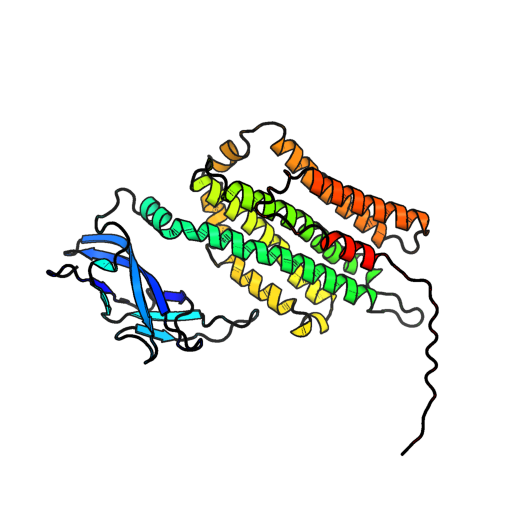L A 1 208 ? 9.795 6.264 -4.519 1.00 88.81 208 VAL A N 1
ATOM 1570 C CA . VAL A 1 208 ? 9.412 5.011 -5.183 1.00 88.81 208 VAL A CA 1
ATOM 1571 C C . VAL A 1 208 ? 8.116 5.168 -5.979 1.00 88.81 208 VAL A C 1
ATOM 1573 O O . VAL A 1 208 ? 8.060 4.740 -7.128 1.00 88.81 208 VAL A O 1
ATOM 1576 N N . VAL A 1 209 ? 7.092 5.819 -5.420 1.00 86.44 209 VAL A N 1
ATOM 1577 C CA . VAL A 1 209 ? 5.813 6.076 -6.110 1.00 86.44 209 VAL A CA 1
ATOM 1578 C C . VAL A 1 209 ? 6.008 6.954 -7.346 1.00 86.44 209 VAL A C 1
ATOM 1580 O O . VAL A 1 209 ? 5.324 6.776 -8.353 1.00 86.44 209 VAL A O 1
ATOM 1583 N N . ARG A 1 210 ? 6.943 7.908 -7.304 1.00 85.94 210 ARG A N 1
ATOM 1584 C CA . ARG A 1 210 ? 7.288 8.696 -8.489 1.00 85.94 210 ARG A CA 1
ATOM 1585 C C . ARG A 1 210 ? 7.935 7.818 -9.561 1.00 85.94 210 ARG A C 1
ATOM 1587 O O . ARG A 1 210 ? 7.507 7.871 -10.711 1.00 85.94 210 ARG A O 1
ATOM 1594 N N . SER A 1 211 ? 8.933 7.022 -9.188 1.00 88.19 211 SER A N 1
ATOM 1595 C CA . SER A 1 211 ? 9.684 6.177 -10.122 1.00 88.19 211 SER A CA 1
ATOM 1596 C C . SER A 1 211 ? 8.875 4.995 -10.658 1.00 88.19 211 SER A C 1
ATOM 1598 O O . SER A 1 211 ? 9.105 4.571 -11.785 1.00 88.19 211 SER A O 1
ATOM 1600 N N . SER A 1 212 ? 7.889 4.485 -9.915 1.00 92.00 212 SER A N 1
ATOM 1601 C CA . SER A 1 212 ? 7.047 3.366 -10.361 1.00 92.00 212 SER A CA 1
ATOM 1602 C C . SER A 1 212 ? 6.192 3.709 -11.583 1.00 92.00 212 SER A C 1
ATOM 1604 O O . SER A 1 212 ? 5.768 2.806 -12.300 1.00 92.00 212 SER A O 1
ATOM 1606 N N . ARG A 1 213 ? 6.007 5.000 -11.892 1.00 90.19 213 ARG A N 1
ATOM 1607 C CA . ARG A 1 213 ? 5.359 5.460 -13.131 1.00 90.19 213 ARG A CA 1
ATOM 1608 C C . ARG A 1 213 ? 6.087 4.987 -14.392 1.00 90.19 213 ARG A C 1
ATOM 1610 O O . ARG A 1 213 ? 5.431 4.787 -15.411 1.00 90.19 213 ARG A O 1
ATOM 1617 N N . LEU A 1 214 ? 7.395 4.723 -14.308 1.00 92.62 214 LEU A N 1
ATOM 1618 C CA . LEU A 1 214 ? 8.174 4.142 -15.406 1.00 92.62 214 LEU A CA 1
ATOM 1619 C C . LEU A 1 214 ? 7.634 2.772 -15.832 1.00 92.62 214 LEU A C 1
ATOM 1621 O O . LEU A 1 214 ? 7.706 2.434 -17.004 1.00 92.62 214 LEU A O 1
ATOM 1625 N N . VAL A 1 215 ? 7.040 1.993 -14.920 1.00 95.81 215 VAL A N 1
ATOM 1626 C CA . VAL A 1 215 ? 6.482 0.667 -15.247 1.00 95.81 215 VAL A CA 1
ATOM 1627 C C . VAL A 1 215 ? 5.392 0.773 -16.318 1.00 95.81 215 VAL A C 1
ATOM 1629 O O . VAL A 1 215 ? 5.322 -0.077 -17.204 1.00 95.81 215 VAL A O 1
ATOM 1632 N N . HIS A 1 216 ? 4.572 1.829 -16.266 1.00 93.94 216 HIS A N 1
ATOM 1633 C CA . HIS A 1 216 ? 3.536 2.073 -17.267 1.00 93.94 216 HIS A CA 1
ATOM 1634 C C . HIS A 1 216 ? 4.145 2.401 -18.633 1.00 93.94 216 HIS A C 1
ATOM 1636 O O . HIS A 1 216 ? 3.818 1.740 -19.615 1.00 93.94 216 HIS A O 1
ATOM 1642 N N . GLU A 1 217 ? 5.094 3.341 -18.682 1.00 94.50 217 GLU A N 1
ATOM 1643 C CA . GLU A 1 217 ? 5.790 3.694 -19.925 1.00 94.50 217 GLU A CA 1
ATOM 1644 C C . GLU A 1 217 ? 6.509 2.476 -20.529 1.00 94.50 217 GLU A C 1
ATOM 1646 O O . GLU A 1 217 ? 6.429 2.222 -21.729 1.00 94.50 217 GLU A O 1
ATOM 1651 N N . LEU A 1 218 ? 7.172 1.663 -19.707 1.00 96.25 218 LEU A N 1
ATOM 1652 C CA . LEU A 1 218 ? 7.858 0.456 -20.166 1.00 96.25 218 LEU A CA 1
ATOM 1653 C C . LEU A 1 218 ? 6.898 -0.593 -20.744 1.00 96.25 218 LEU A C 1
ATOM 1655 O O . LEU A 1 218 ? 7.273 -1.311 -21.676 1.00 96.25 218 LEU A O 1
ATOM 1659 N N . ALA A 1 219 ? 5.667 -0.683 -20.230 1.00 96.00 219 ALA A N 1
ATOM 1660 C CA . ALA A 1 219 ? 4.643 -1.550 -20.808 1.00 96.00 219 ALA A CA 1
ATOM 1661 C C . ALA A 1 219 ? 4.301 -1.098 -22.238 1.00 96.00 219 ALA A C 1
ATOM 1663 O O . ALA A 1 219 ? 4.243 -1.928 -23.146 1.00 96.00 219 ALA A O 1
ATOM 1664 N N . GLU A 1 220 ? 4.178 0.214 -22.468 1.00 94.38 220 GLU A N 1
ATOM 1665 C CA . GLU A 1 220 ? 3.967 0.784 -23.805 1.00 94.38 220 GLU A CA 1
ATOM 1666 C C . GLU A 1 220 ? 5.156 0.515 -24.739 1.00 94.38 220 GLU A C 1
ATOM 1668 O O . GLU A 1 220 ? 4.964 0.198 -25.917 1.00 94.38 220 GLU A O 1
ATOM 1673 N N . ARG A 1 221 ? 6.393 0.548 -24.219 1.00 94.31 221 ARG A N 1
ATOM 1674 C CA . ARG A 1 221 ? 7.606 0.188 -24.983 1.00 94.31 221 ARG A CA 1
ATOM 1675 C C . ARG A 1 221 ? 7.611 -1.270 -25.444 1.00 94.31 221 ARG A C 1
ATOM 1677 O O . ARG A 1 221 ? 8.167 -1.568 -26.502 1.00 94.31 221 ARG A O 1
ATOM 1684 N N . CYS A 1 222 ? 6.937 -2.166 -24.727 1.00 95.56 222 CYS A N 1
ATOM 1685 C CA . CYS A 1 222 ? 6.733 -3.554 -25.156 1.00 95.56 222 CYS A CA 1
ATOM 1686 C C . CYS A 1 222 ? 5.600 -3.702 -26.196 1.00 95.56 222 CYS A C 1
ATOM 1688 O O . CYS A 1 222 ? 5.358 -4.795 -26.712 1.00 95.56 222 CYS A O 1
ATOM 1690 N N . GLY A 1 223 ? 4.912 -2.612 -26.555 1.00 93.81 223 GLY A N 1
ATOM 1691 C CA . GLY A 1 223 ? 3.741 -2.620 -27.429 1.00 93.81 223 GLY A CA 1
ATOM 1692 C C . GLY A 1 223 ? 2.561 -3.373 -26.812 1.00 93.81 223 GLY A C 1
ATOM 1693 O O . GLY A 1 223 ? 2.451 -3.503 -25.596 1.00 93.81 223 GLY A O 1
ATOM 1694 N N . TRP A 1 224 ? 1.689 -3.928 -27.659 1.00 93.00 224 TRP A N 1
ATOM 1695 C CA . TRP A 1 224 ? 0.501 -4.657 -27.198 1.00 93.00 224 TRP A CA 1
ATOM 1696 C C . TRP A 1 224 ? 0.833 -5.844 -26.283 1.00 93.00 224 TRP A C 1
ATOM 1698 O O . TRP A 1 224 ? 0.021 -6.188 -25.432 1.00 93.00 224 TRP A O 1
ATOM 1708 N N . GLN A 1 225 ? 2.019 -6.450 -26.417 1.00 92.88 225 GLN A N 1
ATOM 1709 C CA . GLN A 1 225 ? 2.449 -7.564 -25.566 1.00 92.88 225 GLN A CA 1
ATOM 1710 C C . GLN A 1 225 ? 2.617 -7.146 -24.101 1.00 92.88 225 GLN A C 1
ATOM 1712 O O . GLN A 1 225 ? 2.264 -7.919 -23.215 1.00 92.88 225 GLN A O 1
ATOM 1717 N N . GLY A 1 226 ? 3.067 -5.912 -23.842 1.00 92.75 226 GLY A N 1
ATOM 1718 C CA . GLY A 1 226 ? 3.227 -5.383 -22.483 1.00 92.75 226 GLY A CA 1
ATOM 1719 C C . GLY A 1 226 ? 1.917 -5.271 -21.699 1.00 92.75 226 GLY A C 1
ATOM 1720 O O . GLY A 1 226 ? 1.949 -5.191 -20.473 1.00 92.75 226 GLY A O 1
ATOM 1721 N N . LEU A 1 227 ? 0.773 -5.311 -22.396 1.00 91.06 227 LEU A N 1
ATOM 1722 C CA . LEU A 1 227 ? -0.565 -5.275 -21.803 1.00 91.06 227 LEU A CA 1
ATOM 1723 C C . LEU A 1 227 ? -1.061 -6.651 -21.337 1.00 91.06 227 LEU A C 1
ATOM 1725 O O . LEU A 1 227 ? -2.057 -6.737 -20.621 1.00 91.06 227 LEU A O 1
ATOM 1729 N N . TYR A 1 228 ? -0.401 -7.740 -21.743 1.00 91.50 228 TYR A N 1
ATOM 1730 C CA . TYR A 1 228 ? -0.822 -9.087 -21.371 1.00 91.50 228 TYR A CA 1
ATOM 1731 C C . TYR A 1 228 ? -0.341 -9.447 -19.964 1.00 91.50 228 TYR A C 1
ATOM 1733 O O . TYR A 1 228 ? 0.795 -9.174 -19.580 1.00 91.50 228 TYR A O 1
ATOM 1741 N N . ALA A 1 229 ? -1.184 -10.162 -19.216 1.00 88.81 229 ALA A N 1
ATOM 1742 C CA . ALA A 1 229 ? -0.928 -10.522 -17.819 1.00 88.81 229 ALA A CA 1
ATOM 1743 C C . ALA A 1 229 ? 0.402 -11.267 -17.587 1.00 88.81 229 ALA A C 1
ATOM 1745 O O . ALA A 1 229 ? 1.026 -11.097 -16.545 1.00 88.81 229 ALA A O 1
ATOM 1746 N N . HIS A 1 230 ? 0.883 -12.051 -18.560 1.00 88.44 230 HIS A N 1
ATOM 1747 C CA . HIS A 1 230 ? 2.153 -12.776 -18.431 1.00 88.44 230 HIS A CA 1
ATOM 1748 C C . HIS A 1 230 ? 3.393 -11.862 -18.444 1.00 88.44 230 HIS A C 1
ATOM 1750 O O . HIS A 1 230 ? 4.436 -12.276 -17.950 1.00 88.44 230 HIS A O 1
ATOM 1756 N N . TYR A 1 231 ? 3.286 -10.626 -18.951 1.00 90.94 231 TYR A N 1
ATOM 1757 C CA . TYR A 1 231 ? 4.325 -9.598 -18.792 1.00 90.94 231 TYR A CA 1
ATOM 1758 C C . TYR A 1 231 ? 4.267 -8.926 -17.415 1.00 90.94 231 TYR A C 1
ATOM 1760 O O . TYR A 1 231 ? 5.246 -8.318 -17.000 1.00 90.94 231 TYR A O 1
ATOM 1768 N N . GLN A 1 232 ? 3.134 -9.011 -16.708 1.00 90.44 232 GLN A N 1
ATOM 1769 C CA . GLN A 1 232 ? 2.880 -8.432 -15.379 1.00 90.44 232 GLN A CA 1
ATOM 1770 C C . GLN A 1 232 ? 2.997 -6.898 -15.280 1.00 90.44 232 GLN A C 1
ATOM 1772 O O . GLN A 1 232 ? 2.614 -6.330 -14.264 1.00 90.44 232 GLN A O 1
ATOM 1777 N N . MET A 1 233 ? 3.469 -6.190 -16.310 1.00 92.62 233 MET A N 1
ATOM 1778 C CA . MET A 1 233 ? 3.791 -4.758 -16.234 1.00 92.62 233 MET A CA 1
ATOM 1779 C C . MET A 1 233 ? 2.555 -3.886 -16.006 1.00 92.62 233 MET A C 1
ATOM 1781 O O . MET A 1 233 ? 2.552 -3.069 -15.089 1.00 92.62 233 MET A O 1
ATOM 1785 N N . SER A 1 234 ? 1.483 -4.078 -16.783 1.00 91.00 234 SER A N 1
ATOM 1786 C CA . SER A 1 234 ? 0.224 -3.352 -16.559 1.00 91.00 234 SER A CA 1
ATOM 1787 C C . SER A 1 234 ? -0.391 -3.674 -15.199 1.00 91.00 234 SER A C 1
ATOM 1789 O O . SER A 1 234 ? -0.903 -2.777 -14.533 1.00 91.00 234 SER A O 1
ATOM 1791 N N . GLU A 1 235 ? -0.291 -4.935 -14.761 1.00 90.00 235 GLU A N 1
ATOM 1792 C CA . GLU A 1 235 ? -0.783 -5.360 -13.451 1.00 90.00 235 GLU A CA 1
ATOM 1793 C C . GLU A 1 235 ? -0.037 -4.628 -12.326 1.00 90.00 235 GLU A C 1
ATOM 1795 O O . GLU A 1 235 ? -0.654 -3.979 -11.480 1.00 90.00 235 GLU A O 1
ATOM 1800 N N . LEU A 1 236 ? 1.298 -4.654 -12.379 1.00 90.94 236 LEU A N 1
ATOM 1801 C CA . LEU A 1 236 ? 2.183 -3.977 -11.436 1.00 90.94 236 LEU A CA 1
ATOM 1802 C C . LEU A 1 236 ? 1.965 -2.459 -11.449 1.00 90.94 236 LEU A C 1
ATOM 1804 O O . LEU A 1 236 ? 1.858 -1.858 -10.381 1.00 90.94 236 LEU A O 1
ATOM 1808 N N . ALA A 1 237 ? 1.848 -1.834 -12.623 1.00 91.75 237 ALA A N 1
ATOM 1809 C CA . ALA A 1 237 ? 1.600 -0.397 -12.741 1.00 91.75 237 ALA A CA 1
ATOM 1810 C C . ALA A 1 237 ? 0.316 0.016 -12.000 1.00 91.75 237 ALA A C 1
ATOM 1812 O O . ALA A 1 237 ? 0.343 0.936 -11.178 1.00 91.75 237 ALA A O 1
ATOM 1813 N N . SER A 1 238 ? -0.791 -0.703 -12.218 1.00 90.50 238 SER A N 1
ATOM 1814 C CA . SER A 1 238 ? -2.049 -0.457 -11.505 1.00 90.50 238 SER A CA 1
ATOM 1815 C C . SER A 1 238 ? -1.933 -0.722 -9.999 1.00 90.50 238 SER A C 1
ATOM 1817 O O . SER A 1 238 ? -2.462 0.045 -9.192 1.00 90.50 238 SER A O 1
ATOM 1819 N N . THR A 1 239 ? -1.191 -1.751 -9.584 1.00 88.44 239 THR A N 1
ATOM 1820 C CA . THR A 1 239 ? -0.936 -2.025 -8.161 1.00 88.44 239 THR A CA 1
ATOM 1821 C C . THR A 1 239 ? -0.199 -0.880 -7.471 1.00 88.44 239 THR A C 1
ATOM 1823 O O . THR A 1 239 ? -0.590 -0.472 -6.374 1.00 88.44 239 THR A O 1
ATOM 1826 N N . PHE A 1 240 ? 0.830 -0.309 -8.102 1.00 87.38 240 PHE A N 1
ATOM 1827 C CA . PHE A 1 240 ? 1.585 0.800 -7.507 1.00 87.38 240 PHE A CA 1
ATOM 1828 C C . PHE A 1 240 ? 0.841 2.128 -7.520 1.00 87.38 240 PHE A C 1
ATOM 1830 O O . PHE A 1 240 ? 1.089 2.958 -6.644 1.00 87.38 240 PHE A O 1
ATOM 1837 N N . GLN A 1 241 ? -0.120 2.304 -8.424 1.00 87.94 241 GLN A N 1
ATOM 1838 C CA . GLN A 1 241 ? -1.080 3.396 -8.307 1.00 87.94 241 GLN A CA 1
ATOM 1839 C C . GLN A 1 241 ? -1.929 3.253 -7.034 1.00 87.94 241 GLN A C 1
ATOM 1841 O O . GLN A 1 241 ? -2.149 4.231 -6.331 1.00 87.94 241 GLN A O 1
ATOM 1846 N N . GLY A 1 242 ? -2.341 2.037 -6.664 1.00 88.38 242 GLY A N 1
ATOM 1847 C CA . GLY A 1 242 ? -2.983 1.795 -5.366 1.00 88.38 242 GLY A CA 1
ATOM 1848 C C . GLY A 1 242 ? -2.075 2.145 -4.178 1.00 88.38 242 GLY A C 1
ATOM 1849 O O . GLY A 1 242 ? -2.525 2.746 -3.200 1.00 88.38 242 GLY A O 1
ATOM 1850 N N . ASN A 1 243 ? -0.780 1.833 -4.280 1.00 87.81 243 ASN A N 1
ATOM 1851 C CA . ASN A 1 243 ? 0.195 2.127 -3.226 1.00 87.81 243 ASN A CA 1
ATOM 1852 C C . ASN A 1 243 ? 0.412 3.637 -2.995 1.00 87.81 243 ASN A C 1
ATOM 1854 O O . ASN A 1 243 ? 0.756 4.046 -1.887 1.00 87.81 243 ASN A O 1
ATOM 1858 N N . SER A 1 244 ? 0.166 4.498 -3.992 1.00 88.62 244 SER A N 1
ATOM 1859 C CA . SER A 1 244 ? 0.261 5.952 -3.785 1.00 88.62 244 SER A CA 1
ATOM 1860 C C . SER A 1 244 ? -0.783 6.489 -2.801 1.00 88.62 244 SER A C 1
ATOM 1862 O O . SER A 1 244 ? -0.590 7.570 -2.254 1.00 88.62 244 SER A O 1
ATOM 1864 N N . VAL A 1 245 ? -1.864 5.739 -2.563 1.00 90.94 245 VAL A N 1
ATOM 1865 C CA . VAL A 1 245 ? -2.977 6.123 -1.679 1.00 90.94 245 VAL A CA 1
ATOM 1866 C C . VAL A 1 245 ? -2.994 5.302 -0.381 1.00 90.94 245 VAL A C 1
ATOM 1868 O O . VAL A 1 245 ? -3.353 5.819 0.676 1.00 90.94 245 VAL A O 1
ATOM 1871 N N . ALA A 1 246 ? -2.594 4.027 -0.435 1.00 90.56 246 ALA A N 1
ATOM 1872 C CA . ALA A 1 246 ? -2.534 3.143 0.734 1.00 90.56 246 ALA A CA 1
ATOM 1873 C C . ALA A 1 246 ? -1.519 3.631 1.782 1.00 90.56 246 ALA A C 1
ATOM 1875 O O . ALA A 1 246 ? -0.505 4.207 1.414 1.00 90.56 246 ALA A O 1
ATOM 1876 N N . GLU A 1 247 ? -1.743 3.385 3.076 1.00 90.56 247 GLU A N 1
ATOM 1877 C CA . GLU A 1 247 ? -0.834 3.812 4.167 1.00 90.56 247 GLU A CA 1
ATOM 1878 C C . GLU A 1 247 ? -0.519 5.323 4.164 1.00 90.56 247 GLU A C 1
ATOM 1880 O O . GLU A 1 247 ? 0.591 5.752 4.483 1.00 90.56 247 GLU A O 1
ATOM 1885 N N . GLY A 1 248 ? -1.507 6.126 3.757 1.00 87.88 248 GLY A N 1
ATOM 1886 C CA . GLY A 1 248 ? -1.427 7.579 3.648 1.00 87.88 248 GLY A CA 1
ATOM 1887 C C . GLY A 1 248 ? -1.144 8.034 2.221 1.00 87.88 248 GLY A C 1
ATOM 1888 O O . GLY A 1 248 ? -0.136 7.653 1.626 1.00 87.88 248 GLY A O 1
ATOM 1889 N N . ASP A 1 249 ? -2.020 8.878 1.678 1.00 89.56 249 ASP A N 1
ATOM 1890 C CA . ASP A 1 249 ? 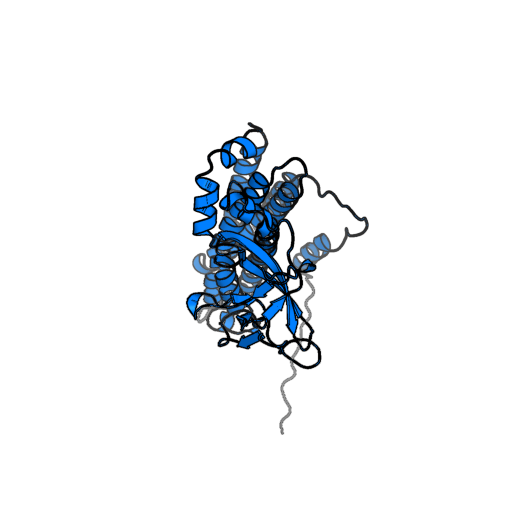-1.811 9.491 0.368 1.00 89.56 249 ASP A CA 1
ATOM 1891 C C . ASP A 1 249 ? -0.449 10.194 0.311 1.00 89.56 249 ASP A C 1
ATOM 1893 O O . ASP A 1 249 ? -0.140 11.010 1.181 1.00 89.56 249 ASP A O 1
ATOM 1897 N N . THR A 1 250 ? 0.359 9.867 -0.704 1.00 80.38 250 THR A N 1
ATOM 1898 C CA . THR A 1 250 ? 1.747 10.331 -0.821 1.00 80.38 250 THR A CA 1
ATOM 1899 C C . THR A 1 250 ? 1.858 11.851 -0.748 1.00 80.38 250 THR A C 1
ATOM 1901 O O . THR A 1 250 ? 2.794 12.352 -0.125 1.00 80.38 250 THR A O 1
ATOM 1904 N N . LEU A 1 251 ? 0.934 12.600 -1.356 1.00 77.06 251 LEU A N 1
ATOM 1905 C CA . LEU A 1 251 ? 0.969 14.060 -1.319 1.00 77.06 251 LEU A CA 1
ATOM 1906 C C . LEU A 1 251 ? 0.621 14.570 0.081 1.00 77.06 251 LEU A C 1
ATOM 1908 O O . LEU A 1 251 ? 1.349 15.402 0.623 1.00 77.06 251 LEU A O 1
ATOM 1912 N N . VAL A 1 252 ? -0.444 14.039 0.683 1.00 80.25 252 VAL A N 1
ATOM 1913 C CA . VAL A 1 252 ? -0.890 14.432 2.028 1.00 80.25 252 VAL A CA 1
ATOM 1914 C C . VAL A 1 252 ? 0.207 14.198 3.066 1.00 80.25 252 VAL A C 1
ATOM 1916 O O . VAL A 1 252 ? 0.530 15.110 3.829 1.00 80.25 252 VAL A O 1
ATOM 1919 N N . ILE A 1 253 ? 0.822 13.011 3.079 1.00 77.81 253 ILE A N 1
ATOM 1920 C CA . ILE A 1 253 ? 1.900 12.707 4.031 1.00 77.81 253 ILE A CA 1
ATOM 1921 C C . ILE A 1 253 ? 3.158 13.532 3.735 1.00 77.81 253 ILE A C 1
ATOM 1923 O O . ILE A 1 253 ? 3.829 13.970 4.665 1.00 77.81 253 ILE A O 1
ATOM 1927 N N . SER A 1 254 ? 3.450 13.827 2.462 1.00 70.06 254 SER A N 1
ATOM 1928 C CA . SER A 1 254 ? 4.584 14.687 2.107 1.00 70.06 254 SER A CA 1
ATOM 1929 C C . SER A 1 254 ? 4.400 16.092 2.670 1.00 70.06 254 SER A C 1
ATOM 1931 O O . SER A 1 254 ? 5.313 16.603 3.304 1.00 70.06 254 SER A O 1
ATOM 1933 N N . ILE A 1 255 ? 3.217 16.699 2.518 1.00 69.12 255 ILE A N 1
ATOM 1934 C CA . ILE A 1 255 ? 2.909 18.017 3.099 1.00 69.12 255 ILE A CA 1
ATOM 1935 C C . ILE A 1 255 ? 3.017 17.960 4.627 1.00 69.12 255 ILE A C 1
ATOM 1937 O O . ILE A 1 255 ? 3.683 18.794 5.238 1.00 69.12 255 ILE A O 1
ATOM 1941 N N . LEU A 1 256 ? 2.410 16.944 5.246 1.00 65.81 256 LEU A N 1
ATOM 1942 C CA . LEU A 1 256 ? 2.395 16.767 6.698 1.00 65.81 256 LEU A CA 1
ATOM 1943 C C . LEU A 1 256 ? 3.804 16.727 7.306 1.00 65.81 256 LEU A C 1
ATOM 1945 O O . LEU A 1 256 ? 4.041 17.327 8.357 1.00 65.81 256 LEU A O 1
ATOM 1949 N N . HIS A 1 257 ? 4.720 16.011 6.654 1.00 62.28 257 HIS A N 1
ATOM 1950 C CA . HIS A 1 257 ? 6.078 15.804 7.147 1.00 62.28 257 HIS A CA 1
ATOM 1951 C C . HIS A 1 257 ? 7.049 16.906 6.692 1.00 62.28 257 HIS A C 1
ATOM 1953 O O . HIS A 1 257 ? 7.892 17.310 7.486 1.00 62.28 257 HIS A O 1
ATOM 1959 N N . LEU A 1 258 ? 6.894 17.479 5.491 1.00 52.38 258 LEU A N 1
ATOM 1960 C CA . LEU A 1 258 ? 7.707 18.614 5.018 1.00 52.38 258 LEU A CA 1
ATOM 1961 C C . LEU A 1 258 ? 7.428 19.910 5.793 1.00 52.38 258 LEU A C 1
ATOM 1963 O O . LEU A 1 258 ? 8.348 20.688 6.027 1.00 52.38 258 LEU A O 1
ATOM 1967 N N . CYS A 1 259 ? 6.184 20.148 6.224 1.00 44.72 259 CYS A N 1
ATOM 1968 C CA . CYS A 1 259 ? 5.835 21.337 7.009 1.00 44.72 259 CYS A CA 1
ATOM 1969 C C . CYS A 1 259 ? 6.346 21.289 8.460 1.00 44.72 259 CYS A C 1
ATOM 1971 O O . CYS A 1 259 ? 6.363 22.315 9.139 1.00 44.72 259 CYS A O 1
ATOM 1973 N N . ARG A 1 260 ? 6.782 20.126 8.958 1.00 52.88 260 ARG A N 1
ATOM 1974 C CA . ARG A 1 260 ? 7.452 20.008 10.258 1.00 52.88 260 ARG A CA 1
ATOM 1975 C C . ARG A 1 260 ? 8.953 20.267 10.054 1.00 52.88 260 ARG A C 1
ATOM 1977 O O . ARG A 1 260 ? 9.720 19.362 9.758 1.00 52.88 260 ARG A O 1
ATOM 1984 N N . ALA A 1 261 ? 9.373 21.523 10.198 1.00 37.12 261 ALA A N 1
ATOM 1985 C CA . ALA A 1 261 ? 10.738 22.016 9.943 1.00 37.12 261 ALA A CA 1
ATOM 1986 C C . ALA A 1 261 ? 11.892 21.244 10.643 1.00 37.12 261 ALA A C 1
ATOM 1988 O O . ALA A 1 261 ? 13.060 21.401 10.286 1.00 37.12 261 ALA A O 1
ATOM 1989 N N . THR A 1 262 ? 11.594 20.381 11.614 1.00 45.47 262 THR A N 1
ATOM 1990 C CA . THR A 1 262 ? 12.556 19.539 12.339 1.00 45.47 262 THR A CA 1
ATOM 1991 C C . THR A 1 262 ? 13.172 18.417 11.491 1.00 45.47 262 THR A C 1
ATOM 1993 O O . THR A 1 262 ? 14.336 18.085 11.697 1.00 45.47 262 THR A O 1
ATOM 1996 N N . TYR A 1 263 ? 12.459 17.885 10.487 1.00 46.09 263 TYR A N 1
ATOM 1997 C CA . TYR A 1 263 ? 12.914 16.728 9.694 1.00 46.09 263 TYR A CA 1
ATOM 1998 C C . TYR A 1 263 ? 14.185 16.990 8.885 1.00 46.09 263 TYR A C 1
ATOM 2000 O O . TYR A 1 263 ? 15.059 16.133 8.810 1.00 46.09 263 TYR A O 1
ATOM 2008 N N . ILE A 1 264 ? 14.292 18.176 8.283 1.00 44.78 264 ILE A N 1
ATOM 2009 C CA . ILE A 1 264 ? 15.469 18.567 7.499 1.00 44.78 264 ILE A CA 1
ATOM 2010 C C . ILE A 1 264 ? 16.635 18.901 8.437 1.00 44.78 264 ILE A C 1
ATOM 2012 O O . ILE A 1 264 ? 17.793 18.732 8.085 1.00 44.78 264 ILE A O 1
ATOM 2016 N N . THR A 1 265 ? 16.363 19.352 9.656 1.00 41.97 265 THR A N 1
ATOM 2017 C CA . THR A 1 265 ? 17.450 19.777 10.535 1.00 41.97 265 THR A CA 1
ATOM 2018 C C . THR A 1 265 ? 18.104 18.576 11.216 1.00 41.97 265 THR A C 1
ATOM 2020 O O . THR A 1 265 ? 19.319 18.516 11.191 1.00 41.97 265 THR A O 1
ATOM 2023 N N . GLU A 1 266 ? 17.352 17.584 11.715 1.00 45.25 266 GLU A N 1
ATOM 2024 C CA . GLU A 1 266 ? 17.921 16.376 12.354 1.00 45.25 266 GLU A CA 1
ATOM 2025 C C . GLU A 1 266 ? 18.511 15.366 11.347 1.00 45.25 266 GLU A C 1
ATOM 2027 O O . GLU A 1 266 ? 19.612 14.869 11.565 1.00 45.25 266 GLU A O 1
ATOM 2032 N N . LEU A 1 267 ? 17.858 15.101 10.201 1.00 44.41 267 LEU A N 1
ATOM 2033 C CA . LEU A 1 267 ? 18.403 14.181 9.177 1.00 44.41 267 LEU A CA 1
ATOM 2034 C C . LEU A 1 267 ? 19.656 14.730 8.474 1.00 44.41 267 LEU A C 1
ATOM 2036 O O . LEU A 1 267 ? 20.443 13.955 7.935 1.00 44.41 267 LEU A O 1
ATOM 2040 N N . PHE A 1 268 ? 19.835 16.055 8.461 1.00 47.03 268 PHE A N 1
ATOM 2041 C CA . PHE A 1 268 ? 20.983 16.730 7.845 1.00 47.03 268 PHE A CA 1
ATOM 2042 C C . PHE A 1 268 ? 21.855 17.481 8.873 1.00 47.03 268 PHE A C 1
ATOM 2044 O O . PHE A 1 268 ? 22.659 18.335 8.493 1.00 47.03 268 PHE A O 1
ATOM 2051 N N . GLN A 1 269 ? 21.716 17.182 10.172 1.00 46.09 269 GLN A N 1
ATOM 2052 C CA . GLN A 1 269 ? 22.554 17.764 11.232 1.00 46.09 269 GLN A CA 1
ATOM 2053 C C . GLN A 1 269 ? 23.943 17.125 11.305 1.00 46.09 269 GLN A C 1
ATOM 2055 O O . GLN A 1 269 ? 24.862 17.769 11.809 1.00 46.09 269 GLN A O 1
ATOM 2060 N N . ASP A 1 270 ? 24.129 15.937 10.722 1.00 44.97 270 ASP A N 1
ATOM 2061 C CA . ASP A 1 270 ? 25.448 15.329 10.528 1.00 44.97 270 ASP A CA 1
ATOM 2062 C C . ASP A 1 270 ? 26.113 15.930 9.270 1.00 44.97 270 ASP A C 1
ATOM 2064 O O . ASP A 1 270 ? 26.086 15.400 8.152 1.00 44.97 270 ASP A O 1
ATOM 2068 N N . ARG A 1 271 ? 26.561 17.179 9.442 1.00 44.28 271 ARG A N 1
ATOM 2069 C CA . ARG A 1 271 ? 26.969 18.126 8.396 1.00 44.28 271 ARG A CA 1
ATOM 2070 C C . ARG A 1 271 ? 28.384 17.850 7.869 1.00 44.28 271 ARG A C 1
ATOM 2072 O O . ARG A 1 271 ? 29.301 18.596 8.182 1.00 44.28 271 ARG A O 1
ATOM 2079 N N . SER A 1 272 ? 28.545 16.841 7.018 1.00 47.78 272 SER A N 1
ATOM 2080 C CA . SER A 1 272 ? 29.479 16.872 5.867 1.00 47.78 272 SER A CA 1
ATOM 2081 C C . SER A 1 272 ? 29.365 15.579 5.063 1.00 47.78 272 SER A C 1
ATOM 2083 O O . SER A 1 272 ? 28.989 15.611 3.894 1.00 47.78 272 SER A O 1
ATOM 2085 N N . GLU A 1 273 ? 29.555 14.431 5.712 1.00 43.72 273 GLU A N 1
ATOM 2086 C CA . GLU A 1 273 ? 29.644 13.136 5.034 1.00 43.72 273 GLU A CA 1
ATOM 2087 C C . GLU A 1 273 ? 28.323 12.675 4.416 1.00 43.72 273 GLU A C 1
ATOM 2089 O O . GLU A 1 273 ? 28.310 12.209 3.282 1.00 43.72 273 GLU A O 1
ATOM 2094 N N . SER A 1 274 ? 27.193 12.798 5.114 1.00 45.75 274 SER A N 1
ATOM 2095 C CA . SER A 1 274 ? 25.906 12.285 4.612 1.00 45.75 274 SER A CA 1
ATOM 2096 C C . SER A 1 274 ? 25.358 13.110 3.440 1.00 45.75 274 SER A C 1
ATOM 2098 O O . SER A 1 274 ? 24.762 12.564 2.507 1.00 45.75 274 SER A O 1
ATOM 2100 N N . HIS A 1 275 ? 25.601 14.424 3.448 1.00 43.34 275 HIS A N 1
ATOM 2101 C CA . HIS A 1 275 ? 25.227 15.326 2.358 1.00 43.34 275 HIS A CA 1
ATOM 2102 C C . HIS A 1 275 ? 26.128 15.131 1.131 1.00 43.34 275 HIS A C 1
ATOM 2104 O O . HIS A 1 275 ? 25.620 15.002 0.016 1.00 43.34 275 HIS A O 1
ATOM 2110 N N . GLU A 1 276 ? 27.444 15.017 1.336 1.00 48.69 276 GLU A N 1
ATOM 2111 C CA . GLU A 1 276 ? 28.391 14.665 0.276 1.00 48.69 276 GLU A CA 1
ATOM 2112 C C . GLU A 1 276 ? 28.106 13.276 -0.297 1.00 48.69 276 GLU A C 1
ATOM 2114 O O . GLU A 1 276 ? 28.077 13.125 -1.514 1.00 48.69 276 GLU A O 1
ATOM 2119 N N . ARG A 1 277 ? 27.791 12.277 0.539 1.00 49.94 277 ARG A N 1
ATOM 2120 C CA . ARG A 1 277 ? 27.402 10.929 0.092 1.00 49.94 277 ARG A CA 1
ATOM 2121 C C . ARG A 1 277 ? 26.114 10.944 -0.722 1.00 49.94 277 ARG A C 1
ATOM 2123 O O . ARG A 1 277 ? 26.054 10.258 -1.735 1.00 49.94 277 ARG A O 1
ATOM 2130 N N . TYR A 1 278 ? 25.100 11.725 -0.343 1.00 45.62 278 TYR A N 1
ATOM 2131 C CA . TYR A 1 278 ? 23.870 11.857 -1.134 1.00 45.62 278 TYR A CA 1
ATOM 2132 C C . TYR A 1 278 ? 24.113 12.560 -2.479 1.00 45.62 278 TYR A C 1
ATOM 2134 O O . TYR A 1 278 ? 23.634 12.092 -3.514 1.00 45.62 278 TYR A O 1
ATOM 2142 N N . ILE A 1 279 ? 24.879 13.656 -2.491 1.00 50.06 279 ILE A N 1
ATOM 2143 C CA . ILE A 1 279 ? 25.276 14.341 -3.730 1.00 50.06 279 ILE A CA 1
ATOM 2144 C C . ILE A 1 279 ? 26.098 13.401 -4.615 1.00 50.06 279 ILE A C 1
ATOM 2146 O O . ILE A 1 279 ? 25.826 13.302 -5.809 1.00 50.06 279 ILE A O 1
ATOM 2150 N N . ALA A 1 280 ? 27.042 12.664 -4.036 1.00 50.91 280 ALA A N 1
ATOM 2151 C CA . ALA A 1 280 ? 27.867 11.693 -4.737 1.00 50.91 280 ALA A CA 1
ATOM 2152 C C . ALA A 1 280 ? 27.049 10.507 -5.260 1.00 50.91 280 ALA A C 1
ATOM 2154 O O . ALA A 1 280 ? 27.259 10.099 -6.393 1.00 50.91 280 ALA A O 1
ATOM 2155 N N . LEU A 1 281 ? 26.065 9.999 -4.511 1.00 48.88 281 LEU A N 1
ATOM 2156 C CA . LEU A 1 281 ? 25.130 8.972 -4.988 1.00 48.88 281 LEU A CA 1
ATOM 2157 C C . LEU A 1 281 ? 24.291 9.484 -6.161 1.00 48.88 281 LEU A C 1
ATOM 2159 O O . LEU A 1 281 ? 24.127 8.782 -7.156 1.00 48.88 281 LEU A O 1
ATOM 2163 N N . ARG A 1 282 ? 23.793 10.723 -6.081 1.00 45.16 282 ARG A N 1
ATOM 2164 C CA . ARG A 1 282 ? 23.061 11.368 -7.178 1.00 45.16 282 ARG A CA 1
ATOM 2165 C C . ARG A 1 282 ? 23.949 11.569 -8.409 1.00 45.16 282 ARG A C 1
ATOM 2167 O O . ARG A 1 282 ? 23.486 11.362 -9.529 1.00 45.16 282 ARG A O 1
ATOM 2174 N N . GLN A 1 283 ? 25.204 11.960 -8.206 1.00 51.62 283 GLN A N 1
ATOM 2175 C CA . GLN A 1 283 ? 26.180 12.160 -9.270 1.00 51.62 283 GLN A CA 1
ATOM 2176 C C . GLN A 1 283 ? 26.577 10.828 -9.916 1.00 51.62 283 GLN A C 1
ATOM 2178 O O . GLN A 1 283 ? 26.497 10.711 -11.132 1.00 51.62 283 GLN A O 1
ATOM 2183 N N . LEU A 1 284 ? 26.880 9.801 -9.117 1.00 50.34 284 LEU A N 1
ATOM 2184 C CA . LEU A 1 284 ? 27.156 8.441 -9.583 1.00 50.34 284 LEU A CA 1
ATOM 2185 C C . LEU A 1 284 ? 25.966 7.862 -10.345 1.00 50.34 284 LEU A C 1
ATOM 2187 O O . LEU A 1 284 ? 26.166 7.267 -11.393 1.00 50.34 284 LEU A O 1
ATOM 2191 N N . ALA A 1 285 ? 24.731 8.082 -9.893 1.00 46.03 285 ALA A N 1
ATOM 2192 C CA . ALA A 1 285 ? 23.539 7.675 -10.635 1.00 46.03 285 ALA A CA 1
ATOM 2193 C C . ALA A 1 285 ? 23.425 8.398 -11.991 1.00 46.03 285 ALA A C 1
ATOM 2195 O O . ALA A 1 285 ? 23.077 7.782 -12.998 1.00 46.03 285 ALA A O 1
ATOM 2196 N N . ALA A 1 286 ? 23.752 9.693 -12.044 1.00 47.41 286 ALA A N 1
ATOM 2197 C CA . ALA A 1 286 ? 23.782 10.463 -13.287 1.00 47.41 286 ALA A CA 1
ATOM 2198 C C . ALA A 1 286 ? 24.939 10.054 -14.220 1.00 47.41 286 ALA A C 1
ATOM 2200 O O . ALA A 1 286 ? 24.796 10.113 -15.442 1.00 47.41 286 ALA A O 1
ATOM 2201 N N . ASP A 1 287 ? 26.084 9.652 -13.670 1.00 48.56 287 ASP A N 1
ATOM 2202 C CA . ASP A 1 287 ? 27.232 9.128 -14.416 1.00 48.56 287 ASP A CA 1
ATOM 2203 C C . ASP A 1 287 ? 26.940 7.719 -14.939 1.00 48.56 287 ASP A C 1
ATOM 2205 O O . ASP A 1 287 ? 27.189 7.440 -16.107 1.00 48.56 287 ASP A O 1
ATOM 2209 N N . GLN A 1 288 ? 26.303 6.866 -14.132 1.00 46.22 288 GLN A N 1
ATOM 2210 C CA . GLN A 1 288 ? 25.826 5.550 -14.552 1.00 46.22 288 GLN A CA 1
ATOM 2211 C C . GLN A 1 288 ? 24.817 5.690 -15.688 1.00 46.22 288 GLN A C 1
ATOM 2213 O O . GLN A 1 288 ? 24.951 5.038 -16.716 1.00 46.22 288 GLN A O 1
ATOM 2218 N N . LEU A 1 289 ? 23.838 6.589 -15.547 1.00 44.56 289 LEU A N 1
ATOM 2219 C CA . LEU A 1 289 ? 22.859 6.859 -16.595 1.00 44.56 289 LEU A CA 1
ATOM 2220 C C . LEU A 1 289 ? 23.539 7.321 -17.890 1.00 44.56 289 LEU A C 1
ATOM 2222 O O . LEU A 1 289 ? 23.145 6.876 -18.965 1.00 44.56 289 LEU A O 1
ATOM 2226 N N . ARG A 1 290 ? 24.578 8.163 -17.804 1.00 52.41 290 ARG A N 1
ATOM 2227 C CA . ARG A 1 290 ? 25.368 8.602 -18.965 1.00 52.41 290 ARG A CA 1
ATOM 2228 C C . ARG A 1 290 ? 26.175 7.471 -19.597 1.00 52.41 290 ARG A C 1
ATOM 2230 O O . ARG A 1 290 ? 26.071 7.304 -20.805 1.00 52.41 290 ARG A O 1
ATOM 2237 N N . ALA A 1 291 ? 26.895 6.674 -18.811 1.00 48.38 291 ALA A N 1
ATOM 2238 C CA . ALA A 1 291 ? 27.681 5.541 -19.301 1.00 48.38 291 ALA A CA 1
ATOM 2239 C C . ALA A 1 291 ? 26.787 4.479 -19.959 1.00 48.38 291 ALA A C 1
ATOM 2241 O O . ALA A 1 291 ? 27.064 4.017 -21.060 1.00 48.38 291 ALA A O 1
ATOM 2242 N N . ILE A 1 292 ? 25.646 4.152 -19.346 1.00 46.62 292 ILE A N 1
ATOM 2243 C CA . ILE A 1 292 ? 24.663 3.248 -19.951 1.00 46.62 292 ILE A CA 1
ATOM 2244 C C . ILE A 1 292 ? 24.092 3.872 -21.236 1.00 46.62 292 ILE A C 1
ATOM 2246 O O . ILE A 1 292 ? 23.949 3.190 -22.247 1.00 46.62 292 ILE A O 1
ATOM 2250 N N . THR A 1 293 ? 23.803 5.174 -21.246 1.00 45.56 293 THR A N 1
ATOM 2251 C CA . THR A 1 293 ? 23.325 5.874 -22.448 1.00 45.56 293 THR A CA 1
ATOM 2252 C C . THR A 1 293 ? 24.365 5.832 -23.574 1.00 45.56 293 THR A C 1
ATOM 2254 O O . THR A 1 293 ? 24.012 5.544 -24.712 1.00 45.56 293 THR A O 1
ATOM 2257 N N . GLU A 1 294 ? 25.648 6.035 -23.279 1.00 53.78 294 GLU A N 1
ATOM 2258 C CA . GLU A 1 294 ? 26.731 5.960 -24.265 1.00 53.78 294 GLU A CA 1
ATOM 2259 C C . GLU A 1 294 ? 26.956 4.534 -24.787 1.00 53.78 294 GLU A C 1
ATOM 2261 O O . GLU A 1 294 ? 27.068 4.344 -25.999 1.00 53.78 294 GLU A O 1
ATOM 2266 N N . TYR A 1 295 ? 26.904 3.536 -23.896 1.00 45.75 295 TYR A N 1
ATOM 2267 C CA . TYR A 1 295 ? 26.931 2.115 -24.247 1.00 45.75 295 TYR A CA 1
ATOM 2268 C C . TYR A 1 295 ? 25.811 1.744 -25.219 1.00 45.75 295 TYR A C 1
ATOM 2270 O O . TYR A 1 295 ? 26.002 0.968 -26.151 1.00 45.75 295 TYR A O 1
ATOM 2278 N N . THR A 1 296 ? 24.622 2.303 -25.007 1.00 43.34 296 THR A N 1
ATOM 2279 C CA . THR A 1 296 ? 23.437 1.880 -25.751 1.00 43.34 296 THR A CA 1
ATOM 2280 C C . THR A 1 296 ? 23.248 2.685 -27.050 1.00 43.34 296 THR A C 1
ATOM 2282 O O . THR A 1 296 ? 22.738 2.142 -28.028 1.00 43.34 296 THR A O 1
ATOM 2285 N N . LEU A 1 297 ? 23.687 3.951 -27.118 1.00 39.78 297 LEU A N 1
ATOM 2286 C CA . LEU A 1 297 ? 23.460 4.840 -28.273 1.00 39.78 297 LEU A CA 1
ATOM 2287 C C . LEU A 1 297 ? 24.465 4.708 -29.424 1.00 39.78 297 LEU A C 1
ATOM 2289 O O . LEU A 1 297 ? 24.141 5.108 -30.545 1.00 39.78 297 LEU A O 1
ATOM 2293 N N . ARG A 1 298 ? 25.677 4.190 -29.199 1.00 51.53 298 ARG A N 1
ATOM 2294 C CA . ARG A 1 298 ? 26.646 4.027 -30.291 1.00 51.53 298 ARG A CA 1
ATOM 2295 C C . ARG A 1 298 ? 26.330 2.766 -31.095 1.00 51.53 298 ARG A C 1
ATOM 2297 O O . ARG A 1 298 ? 26.684 1.654 -30.717 1.00 51.53 298 ARG A O 1
ATOM 2304 N N . GLY A 1 299 ? 25.672 2.955 -32.239 1.00 45.62 299 GLY A N 1
ATOM 2305 C CA . GLY A 1 299 ? 25.575 1.934 -33.280 1.00 45.62 299 GLY A CA 1
ATOM 2306 C C . GLY A 1 299 ? 26.979 1.536 -33.745 1.00 45.62 299 GLY A C 1
ATOM 2307 O O . GLY A 1 299 ? 27.667 2.345 -34.356 1.00 45.62 299 GLY A O 1
ATOM 2308 N N . HIS A 1 300 ? 27.369 0.301 -33.416 1.00 51.94 300 HIS A N 1
ATOM 2309 C CA . HIS A 1 300 ? 28.706 -0.293 -33.546 1.00 51.94 300 HIS A CA 1
ATOM 2310 C C . HIS A 1 300 ? 29.791 0.350 -32.666 1.00 51.94 300 HIS A C 1
ATOM 2312 O O . HIS A 1 300 ? 30.518 1.249 -33.081 1.00 51.94 300 HIS A O 1
ATOM 2318 N N . MET A 1 301 ? 29.943 -0.189 -31.453 1.00 56.62 301 MET A N 1
ATOM 2319 C CA . MET A 1 301 ? 31.167 -0.056 -30.661 1.00 56.62 301 MET A CA 1
ATOM 2320 C C . MET A 1 301 ? 32.115 -1.213 -30.972 1.00 56.62 301 MET A C 1
ATOM 2322 O O . MET A 1 301 ? 31.674 -2.338 -31.204 1.00 56.62 301 MET A O 1
ATOM 2326 N N . GLY A 1 302 ? 33.420 -0.940 -30.979 1.00 54.84 302 GLY A N 1
ATOM 2327 C CA . GLY A 1 302 ? 34.416 -2.011 -30.996 1.00 54.84 302 GLY A CA 1
ATOM 2328 C C . GLY A 1 302 ? 34.359 -2.823 -29.689 1.00 54.84 302 GLY A C 1
ATOM 2329 O O . GLY A 1 302 ? 34.019 -2.245 -28.653 1.00 54.84 302 GLY A O 1
ATOM 2330 N N . PRO A 1 303 ? 34.734 -4.118 -29.694 1.00 55.00 303 PRO A N 1
ATOM 2331 C CA . PRO A 1 303 ? 34.664 -4.990 -28.513 1.00 55.00 303 PRO A CA 1
ATOM 2332 C C . PRO A 1 303 ? 35.344 -4.403 -27.266 1.00 55.00 303 PRO A C 1
ATOM 2334 O O . PRO A 1 303 ? 34.844 -4.537 -26.154 1.00 55.00 303 PRO A O 1
ATOM 2337 N N . GLU A 1 304 ? 36.456 -3.686 -27.449 1.00 58.84 304 GLU A N 1
ATOM 2338 C CA . GLU A 1 304 ? 37.191 -3.036 -26.356 1.00 58.84 304 GLU A CA 1
ATOM 2339 C C . GLU A 1 304 ? 36.445 -1.840 -25.746 1.00 58.84 304 GLU A C 1
ATOM 2341 O O . GLU A 1 304 ? 36.467 -1.646 -24.533 1.00 58.84 304 GLU A O 1
ATOM 2346 N N . GLN A 1 305 ? 35.748 -1.047 -26.565 1.00 48.44 305 GLN A N 1
ATOM 2347 C CA . GLN A 1 305 ? 34.943 0.085 -26.089 1.00 48.44 305 GLN A CA 1
ATOM 2348 C C . GLN A 1 305 ? 33.685 -0.399 -25.369 1.00 48.44 305 GLN A C 1
ATOM 2350 O O . GLN A 1 305 ? 33.293 0.166 -24.348 1.00 48.44 305 GLN A O 1
ATOM 2355 N N . GLU A 1 306 ? 33.085 -1.474 -25.878 1.00 48.78 306 GLU A N 1
ATOM 2356 C CA . GLU A 1 306 ? 31.945 -2.130 -25.253 1.00 48.78 306 GLU A CA 1
ATOM 2357 C C . GLU A 1 306 ? 32.310 -2.675 -23.862 1.00 48.78 306 GLU A C 1
ATOM 2359 O O . GLU A 1 306 ? 31.623 -2.385 -22.877 1.00 48.78 306 GLU A O 1
ATOM 2364 N N . LEU A 1 307 ? 33.441 -3.380 -23.767 1.00 55.34 307 LEU A N 1
ATOM 2365 C CA . LEU A 1 307 ? 33.971 -3.901 -22.509 1.00 55.34 307 LEU A CA 1
ATOM 2366 C C . LEU A 1 307 ? 34.324 -2.780 -21.519 1.00 55.34 307 LEU A C 1
ATOM 2368 O O . LEU A 1 307 ? 34.069 -2.916 -20.320 1.00 55.34 307 LEU A O 1
ATOM 2372 N N . ALA A 1 308 ? 34.873 -1.659 -21.998 1.00 51.91 308 ALA A N 1
ATOM 2373 C CA . ALA A 1 308 ? 35.210 -0.506 -21.164 1.00 51.91 308 ALA A CA 1
ATOM 2374 C C . ALA A 1 308 ? 33.964 0.143 -20.540 1.00 51.91 308 ALA A C 1
ATOM 2376 O O . ALA A 1 308 ? 33.944 0.402 -19.337 1.00 51.91 308 ALA A O 1
ATOM 2377 N N . LEU A 1 309 ? 32.901 0.334 -21.324 1.00 50.06 309 LEU A N 1
ATOM 2378 C CA . LEU A 1 309 ? 31.641 0.904 -20.845 1.00 50.06 309 LEU A CA 1
ATOM 2379 C C . LEU A 1 309 ? 30.895 -0.046 -19.899 1.00 50.06 309 LEU A C 1
ATOM 2381 O O . LEU A 1 309 ? 30.406 0.394 -18.861 1.00 50.06 309 LEU A O 1
ATOM 2385 N N . GLN A 1 310 ? 30.862 -1.354 -20.181 1.00 49.97 310 GLN A N 1
ATOM 2386 C CA . GLN A 1 310 ? 30.330 -2.348 -19.232 1.00 49.97 310 GLN A CA 1
ATOM 2387 C C . GLN A 1 310 ? 31.106 -2.334 -17.912 1.00 49.97 310 GLN A C 1
ATOM 2389 O O . GLN A 1 310 ? 30.506 -2.319 -16.835 1.00 49.97 310 GLN A O 1
ATOM 2394 N N . SER A 1 311 ? 32.436 -2.278 -17.988 1.00 53.59 311 SER A N 1
ATOM 2395 C CA . SER A 1 311 ? 33.306 -2.186 -16.814 1.00 53.59 311 SER A CA 1
ATOM 2396 C C . SER A 1 311 ? 33.074 -0.892 -16.038 1.00 53.59 311 SER A C 1
ATOM 2398 O O . SER A 1 311 ? 33.070 -0.906 -14.809 1.00 53.59 311 SER A O 1
ATOM 2400 N N . GLU A 1 312 ? 32.823 0.224 -16.721 1.00 51.47 312 GLU A N 1
ATOM 2401 C CA . GLU A 1 312 ? 32.493 1.498 -16.090 1.00 51.47 312 GLU A CA 1
ATOM 2402 C C . GLU A 1 312 ? 31.129 1.465 -15.391 1.00 51.47 312 GLU A C 1
ATOM 2404 O O . GLU A 1 312 ? 31.025 1.890 -14.241 1.00 51.47 312 GLU A O 1
ATOM 2409 N N . ILE A 1 313 ? 30.106 0.883 -16.021 1.00 49.66 313 ILE A N 1
ATOM 2410 C CA . ILE A 1 313 ? 28.780 0.688 -15.418 1.00 49.66 313 ILE A CA 1
ATOM 2411 C C . ILE A 1 313 ? 28.889 -0.182 -14.162 1.00 49.66 313 ILE A C 1
ATOM 2413 O O . ILE A 1 313 ? 28.337 0.170 -13.115 1.00 49.66 313 ILE A O 1
ATOM 2417 N N . LEU A 1 314 ? 29.629 -1.292 -14.233 1.00 51.03 314 LEU A N 1
ATOM 2418 C CA . LEU A 1 314 ? 29.876 -2.179 -13.094 1.00 51.03 314 LEU A CA 1
ATOM 2419 C C . LEU A 1 314 ? 30.685 -1.479 -11.997 1.00 51.03 314 LEU A C 1
ATOM 2421 O O . LEU A 1 314 ? 30.356 -1.606 -10.820 1.00 51.03 314 LEU A O 1
ATOM 2425 N N . ARG A 1 315 ? 31.691 -0.678 -12.361 1.00 62.50 315 ARG A N 1
ATOM 2426 C CA . ARG A 1 315 ? 32.488 0.120 -11.420 1.00 62.50 315 ARG A CA 1
ATOM 2427 C C . ARG A 1 315 ? 31.632 1.152 -10.696 1.00 62.50 315 ARG A C 1
ATOM 2429 O O . ARG A 1 315 ? 31.740 1.280 -9.481 1.00 62.50 315 ARG A O 1
ATOM 2436 N N . ILE A 1 316 ? 30.776 1.874 -11.416 1.00 49.38 316 ILE A N 1
ATOM 2437 C CA . ILE A 1 316 ? 29.864 2.860 -10.827 1.00 49.38 316 ILE A CA 1
ATOM 2438 C C . ILE A 1 316 ? 28.848 2.157 -9.920 1.00 49.38 316 ILE A C 1
ATOM 2440 O O . ILE A 1 316 ? 28.636 2.605 -8.797 1.00 49.38 316 ILE A O 1
ATOM 2444 N N . THR A 1 317 ? 28.315 1.005 -10.338 1.00 49.69 317 THR A N 1
ATOM 2445 C CA . THR A 1 317 ? 27.436 0.160 -9.508 1.00 49.69 317 THR A CA 1
ATOM 2446 C C . THR A 1 317 ? 28.135 -0.277 -8.217 1.00 49.69 317 THR A C 1
ATOM 2448 O O . THR A 1 317 ? 27.586 -0.124 -7.128 1.00 49.69 317 THR A O 1
ATOM 2451 N N . ALA A 1 318 ? 29.376 -0.759 -8.310 1.00 54.91 318 ALA A N 1
ATOM 2452 C CA . ALA A 1 318 ? 30.176 -1.159 -7.157 1.00 54.91 318 ALA A CA 1
ATOM 2453 C C . ALA A 1 318 ? 30.517 0.032 -6.245 1.00 54.91 318 ALA A C 1
ATOM 2455 O O . ALA A 1 318 ? 30.528 -0.110 -5.026 1.00 54.91 318 ALA A O 1
ATOM 2456 N N . ASN A 1 319 ? 30.758 1.219 -6.805 1.00 55.16 319 ASN A N 1
ATOM 2457 C CA . ASN A 1 319 ? 30.980 2.438 -6.028 1.00 55.16 319 ASN A CA 1
ATOM 2458 C C . ASN A 1 319 ? 29.709 2.874 -5.291 1.00 55.16 319 ASN A C 1
ATOM 2460 O O . ASN A 1 319 ? 29.784 3.174 -4.103 1.00 55.16 319 ASN A O 1
ATOM 2464 N N . ILE A 1 320 ? 28.544 2.824 -5.947 1.00 50.44 320 ILE A N 1
ATOM 2465 C CA . ILE A 1 320 ? 27.244 3.052 -5.301 1.00 50.44 320 ILE A CA 1
ATOM 2466 C C . ILE A 1 320 ? 27.071 2.080 -4.129 1.00 50.44 320 ILE A C 1
ATOM 2468 O O . ILE A 1 320 ? 26.708 2.510 -3.040 1.00 50.44 320 ILE A O 1
ATOM 2472 N N . GLN A 1 321 ? 27.405 0.798 -4.316 1.00 51.47 321 GLN A N 1
ATOM 2473 C CA . GLN A 1 321 ? 27.327 -0.218 -3.263 1.00 51.47 321 GLN A CA 1
ATOM 2474 C C . GLN A 1 321 ? 28.321 0.013 -2.111 1.00 51.47 321 GLN A C 1
ATOM 2476 O O . GLN A 1 321 ? 27.954 -0.176 -0.956 1.00 51.47 321 GLN A O 1
ATOM 2481 N N . ARG A 1 322 ? 29.560 0.435 -2.398 1.00 59.25 322 ARG A N 1
ATOM 2482 C CA . ARG A 1 322 ? 30.609 0.712 -1.392 1.00 59.25 322 ARG A CA 1
ATOM 2483 C C . ARG A 1 322 ? 30.364 1.978 -0.581 1.00 59.25 322 ARG A C 1
ATOM 2485 O O . ARG A 1 322 ? 30.831 2.070 0.547 1.00 59.25 322 ARG A O 1
ATOM 2492 N N . MET A 1 323 ? 29.656 2.953 -1.148 1.00 51.47 323 MET A N 1
ATOM 2493 C CA . MET A 1 323 ? 29.259 4.173 -0.439 1.00 51.47 323 MET A CA 1
ATOM 2494 C C . MET A 1 323 ? 28.089 3.944 0.528 1.00 51.47 323 MET A C 1
ATOM 2496 O O . MET A 1 323 ? 27.709 4.859 1.262 1.00 51.47 323 MET A O 1
ATOM 2500 N N . MET A 1 324 ? 27.526 2.732 0.554 1.00 48.50 324 MET A N 1
ATOM 2501 C CA . MET A 1 324 ? 26.542 2.320 1.548 1.00 48.50 324 MET A CA 1
ATOM 2502 C C . MET A 1 324 ? 27.241 1.782 2.805 1.00 48.50 324 MET A C 1
ATOM 2504 O O . MET A 1 324 ? 28.275 1.122 2.688 1.00 48.50 324 MET A O 1
ATOM 2508 N N . PRO A 1 325 ? 26.679 2.001 4.008 1.00 42.38 325 PRO A N 1
ATOM 2509 C CA . PRO A 1 325 ? 27.167 1.329 5.206 1.00 42.38 325 PRO A CA 1
ATOM 2510 C C . PRO A 1 325 ? 27.127 -0.201 5.017 1.00 42.38 325 PRO A C 1
ATOM 2512 O O . PRO A 1 325 ? 26.230 -0.705 4.329 1.00 42.38 325 PRO A O 1
ATOM 2515 N N . PRO A 1 326 ? 28.093 -0.944 5.591 1.00 34.78 326 PRO A N 1
ATOM 2516 C CA . PRO A 1 326 ? 28.157 -2.390 5.438 1.00 34.78 326 PRO A CA 1
ATOM 2517 C C . PRO A 1 326 ? 26.868 -3.039 5.945 1.00 34.78 326 PRO A C 1
ATOM 2519 O O . PRO A 1 326 ? 26.275 -2.599 6.931 1.00 34.78 326 PRO A O 1
ATOM 2522 N N . LEU A 1 327 ? 26.442 -4.088 5.241 1.00 34.59 327 LEU A N 1
ATOM 2523 C CA . LEU A 1 327 ? 25.348 -4.957 5.657 1.00 34.59 327 LEU A CA 1
ATOM 2524 C C . LEU A 1 327 ? 25.651 -5.446 7.076 1.00 34.59 327 LEU A C 1
ATOM 2526 O O . LEU A 1 327 ? 26.648 -6.135 7.292 1.00 34.59 327 LEU A O 1
ATOM 2530 N N . VAL A 1 328 ? 24.817 -5.078 8.046 1.00 34.09 328 VAL A N 1
ATOM 2531 C CA . VAL A 1 328 ? 24.778 -5.813 9.307 1.00 34.09 328 VAL A CA 1
ATOM 2532 C C . VAL A 1 328 ? 24.062 -7.117 8.981 1.00 34.09 328 VAL A C 1
ATOM 2534 O O . VAL A 1 328 ? 22.835 -7.181 9.015 1.00 34.09 328 VAL A O 1
ATOM 2537 N N . ASP A 1 329 ? 24.835 -8.126 8.583 1.00 33.00 329 ASP A N 1
ATOM 2538 C CA . ASP A 1 329 ? 24.380 -9.511 8.565 1.00 33.00 329 ASP A CA 1
ATOM 2539 C C . ASP A 1 329 ? 24.119 -9.899 10.028 1.00 33.00 329 ASP A C 1
ATOM 2541 O O . ASP A 1 329 ? 25.035 -10.239 10.779 1.00 33.00 329 ASP A O 1
ATOM 2545 N N . GLN A 1 330 ? 22.867 -9.786 10.470 1.00 37.75 330 GLN A N 1
ATOM 2546 C CA . GLN A 1 330 ? 22.385 -10.696 11.496 1.00 37.75 330 GLN A CA 1
ATOM 2547 C C . GLN A 1 330 ? 21.920 -11.948 10.764 1.00 37.75 330 GLN A C 1
ATOM 2549 O O . GLN A 1 330 ? 20.994 -11.882 9.965 1.00 37.75 330 GLN A O 1
ATOM 2554 N N . GLU A 1 331 ? 22.601 -13.048 11.078 1.00 32.50 331 GLU A N 1
ATOM 2555 C CA . GLU A 1 331 ? 22.470 -14.402 10.531 1.00 32.50 331 GLU A CA 1
ATOM 2556 C C . GLU A 1 331 ? 23.415 -14.705 9.360 1.00 32.50 331 GLU A C 1
ATOM 2558 O O . GLU A 1 331 ? 23.316 -14.188 8.249 1.00 32.50 331 GLU A O 1
ATOM 2563 N N . GLY A 1 332 ? 24.406 -15.541 9.681 1.00 35.09 332 GLY A N 1
ATOM 2564 C CA . GLY A 1 332 ? 25.381 -16.070 8.746 1.00 35.09 332 GLY A CA 1
ATOM 2565 C C . GLY A 1 332 ? 24.760 -17.031 7.734 1.00 35.09 332 GLY A C 1
ATOM 2566 O O . GLY A 1 332 ? 23.693 -17.592 7.948 1.00 35.09 332 GLY A O 1
ATOM 2567 N N . GLU A 1 333 ? 25.522 -17.233 6.659 1.00 35.50 333 GLU A N 1
ATOM 2568 C CA . GLU A 1 333 ? 25.268 -18.145 5.534 1.00 35.50 333 GLU A CA 1
ATOM 2569 C C . GLU A 1 333 ? 24.266 -17.646 4.482 1.00 35.50 333 GLU A C 1
ATOM 2571 O O . GLU A 1 333 ? 23.133 -18.095 4.356 1.00 35.50 333 GLU A O 1
ATOM 2576 N N . GLY A 1 334 ? 24.752 -16.742 3.624 1.00 31.33 334 GLY A N 1
ATOM 2577 C CA . GLY A 1 334 ? 24.041 -16.347 2.405 1.00 31.33 334 GLY A CA 1
ATOM 2578 C C . GLY A 1 334 ? 24.890 -15.655 1.337 1.00 31.33 334 GLY A C 1
ATOM 2579 O O . GLY A 1 334 ? 24.342 -15.026 0.437 1.00 31.33 334 GLY A O 1
ATOM 2580 N N . ARG A 1 335 ? 26.226 -15.737 1.390 1.00 37.00 335 ARG A N 1
ATOM 2581 C CA . ARG A 1 335 ? 27.073 -15.334 0.255 1.00 37.00 335 ARG A CA 1
ATOM 2582 C C . ARG A 1 335 ? 27.196 -16.527 -0.679 1.00 37.00 335 ARG A C 1
ATOM 2584 O O . ARG A 1 335 ? 27.852 -17.475 -0.284 1.00 37.00 335 ARG A O 1
ATOM 2591 N N . ILE A 1 336 ? 26.559 -16.474 -1.855 1.00 33.66 336 ILE A N 1
ATOM 2592 C CA . ILE A 1 336 ? 26.996 -17.106 -3.130 1.00 33.66 336 ILE A CA 1
ATOM 2593 C C . ILE A 1 336 ? 26.008 -16.812 -4.292 1.00 33.66 336 ILE A C 1
ATOM 2595 O O . ILE A 1 336 ? 26.405 -16.870 -5.450 1.00 33.66 336 ILE A O 1
ATOM 2599 N N . ALA A 1 337 ? 24.754 -16.401 -4.056 1.00 30.52 337 ALA A N 1
ATOM 2600 C CA . ALA A 1 337 ? 23.757 -16.379 -5.144 1.00 30.52 337 ALA A CA 1
ATOM 2601 C C . ALA A 1 337 ? 23.765 -15.146 -6.086 1.00 30.52 337 ALA A C 1
ATOM 2603 O O . ALA A 1 337 ? 23.303 -15.256 -7.221 1.00 30.52 337 ALA A O 1
ATOM 2604 N N . SER A 1 338 ? 24.261 -13.971 -5.671 1.00 35.69 338 SER A N 1
ATOM 2605 C CA . SER A 1 338 ? 24.148 -12.746 -6.493 1.00 35.69 338 SER A CA 1
ATOM 2606 C C . SER A 1 338 ? 25.237 -12.596 -7.558 1.00 35.69 338 SER A C 1
ATOM 2608 O O . SER A 1 338 ? 24.942 -12.140 -8.661 1.00 35.69 338 SER A O 1
ATOM 2610 N N . ASP A 1 339 ? 26.472 -13.010 -7.263 1.00 31.48 339 ASP A N 1
ATOM 2611 C CA . ASP A 1 339 ? 27.598 -12.862 -8.198 1.00 31.48 339 ASP A CA 1
ATOM 2612 C C . ASP A 1 339 ? 27.552 -13.905 -9.321 1.00 31.48 339 ASP A C 1
ATOM 2614 O O . ASP A 1 339 ? 27.910 -13.608 -10.463 1.00 31.48 339 ASP A O 1
ATOM 2618 N N . GLN A 1 340 ? 27.017 -15.101 -9.043 1.00 29.25 340 GLN A N 1
ATOM 2619 C CA . GLN A 1 340 ? 26.790 -16.111 -10.077 1.00 29.25 340 GLN A CA 1
ATOM 2620 C C . GLN A 1 340 ? 25.734 -15.662 -11.092 1.00 29.25 340 GLN A C 1
ATOM 2622 O O . GLN A 1 340 ? 25.962 -15.821 -12.283 1.00 29.25 340 GLN A O 1
ATOM 2627 N N . ALA A 1 341 ? 24.638 -15.020 -10.672 1.00 30.09 341 ALA A N 1
ATOM 2628 C CA . ALA A 1 341 ? 23.595 -14.565 -11.598 1.00 30.09 341 ALA A CA 1
ATOM 2629 C C . ALA A 1 341 ? 24.089 -13.493 -12.592 1.00 30.09 341 ALA A C 1
ATOM 2631 O O . ALA A 1 341 ? 23.664 -13.475 -13.748 1.00 30.09 341 ALA A O 1
ATOM 2632 N N . VAL A 1 342 ? 25.014 -12.625 -12.165 1.00 31.09 342 VAL A N 1
ATOM 2633 C CA . VAL A 1 342 ? 25.652 -11.615 -13.030 1.00 31.09 342 VAL A CA 1
ATOM 2634 C C . VAL A 1 342 ? 26.718 -12.255 -13.927 1.00 31.09 342 VAL A C 1
ATOM 2636 O O . VAL A 1 342 ? 26.795 -11.924 -15.107 1.00 31.09 342 VAL A O 1
ATOM 2639 N N . SER A 1 343 ? 27.484 -13.227 -13.420 1.00 29.94 343 SER A N 1
ATOM 2640 C CA . SER A 1 343 ? 28.475 -13.967 -14.216 1.00 29.94 343 SER A CA 1
ATOM 2641 C C . SER A 1 343 ? 27.827 -14.859 -15.289 1.00 29.94 343 SER A C 1
ATOM 2643 O O . SER A 1 343 ? 28.315 -14.914 -16.417 1.00 29.94 343 SER A O 1
ATOM 2645 N N . SER A 1 344 ? 26.673 -15.470 -15.003 1.00 30.28 344 SER A N 1
ATOM 2646 C CA . SER A 1 344 ? 25.898 -16.262 -15.972 1.00 30.28 344 SER A CA 1
ATOM 2647 C C . SER A 1 344 ? 25.265 -15.419 -17.085 1.00 30.28 344 SER A C 1
ATOM 2649 O O . SER A 1 344 ? 25.002 -15.938 -18.164 1.00 30.28 344 SER A O 1
ATOM 2651 N N . LEU A 1 345 ? 25.042 -14.120 -16.855 1.00 30.38 345 LEU A N 1
ATOM 2652 C CA . LEU A 1 345 ? 24.622 -13.173 -17.896 1.00 30.38 345 LEU A CA 1
ATOM 2653 C C . LEU A 1 345 ? 25.782 -12.743 -18.815 1.00 30.38 345 LEU A C 1
ATOM 2655 O O . LEU A 1 345 ? 25.521 -12.215 -19.895 1.00 30.38 345 LEU A O 1
ATOM 2659 N N . LEU A 1 346 ? 27.035 -12.970 -18.399 1.00 30.91 346 LEU A N 1
ATOM 2660 C CA . LEU A 1 346 ? 28.257 -12.567 -19.106 1.00 30.91 346 LEU A CA 1
ATOM 2661 C C . LEU A 1 346 ? 28.949 -13.716 -19.860 1.00 30.91 346 LEU A C 1
ATOM 2663 O O . LEU A 1 346 ? 29.804 -13.451 -20.702 1.00 30.91 346 LEU A O 1
ATOM 2667 N N . GLN A 1 347 ? 28.580 -14.978 -19.619 1.00 25.16 347 GLN A N 1
ATOM 2668 C CA . GLN A 1 347 ? 29.059 -16.095 -20.436 1.00 25.16 347 GLN A CA 1
ATOM 2669 C C . GLN A 1 347 ? 28.257 -16.190 -21.738 1.00 25.16 347 GLN A C 1
ATOM 2671 O O . GLN A 1 347 ? 27.290 -16.940 -21.859 1.00 25.16 347 GLN A O 1
ATOM 2676 N N . VAL A 1 348 ? 28.690 -15.430 -22.741 1.00 29.84 348 VAL A N 1
ATOM 2677 C CA . VAL A 1 348 ? 28.486 -15.815 -24.138 1.00 29.84 348 VAL A CA 1
ATOM 2678 C C . VAL A 1 348 ? 29.418 -17.002 -24.381 1.00 29.84 348 VAL A C 1
ATOM 2680 O O . VAL A 1 348 ? 30.621 -16.815 -24.536 1.00 29.84 348 VAL A O 1
ATOM 2683 N N . SER A 1 349 ? 28.899 -18.232 -24.330 1.00 25.78 349 SER A N 1
ATOM 2684 C CA . SER A 1 349 ? 29.667 -19.380 -24.816 1.00 25.78 349 SER A CA 1
ATOM 2685 C C . SER A 1 349 ? 29.657 -19.359 -26.344 1.00 25.78 349 SER A C 1
ATOM 2687 O O . SER A 1 349 ? 28.615 -19.589 -26.966 1.00 25.78 349 SER A O 1
ATOM 2689 N N . ASP A 1 350 ? 30.821 -19.084 -26.924 1.00 28.94 350 ASP A N 1
ATOM 2690 C CA . ASP A 1 350 ? 31.176 -19.394 -28.307 1.00 28.94 350 ASP A CA 1
ATOM 2691 C C . ASP A 1 350 ? 31.179 -20.916 -28.506 1.00 28.94 350 ASP A C 1
ATOM 2693 O O . ASP A 1 350 ? 32.229 -21.544 -28.528 1.00 28.94 350 ASP A O 1
ATOM 2697 N N . ASP A 1 351 ? 30.001 -21.522 -28.643 1.00 25.28 351 ASP A N 1
ATOM 2698 C CA . ASP A 1 351 ? 29.887 -22.873 -29.184 1.00 25.28 351 ASP A CA 1
ATOM 2699 C C . ASP A 1 351 ? 28.722 -22.939 -30.172 1.00 25.28 351 ASP A C 1
ATOM 2701 O O . ASP A 1 351 ? 27.533 -22.961 -29.843 1.00 25.28 351 ASP A O 1
ATOM 2705 N N . THR A 1 352 ? 29.106 -22.946 -31.444 1.00 35.81 352 THR A N 1
ATOM 2706 C CA . THR A 1 352 ? 28.290 -23.299 -32.600 1.00 35.81 352 THR A CA 1
ATOM 2707 C C . THR A 1 352 ? 27.589 -24.642 -32.392 1.00 35.81 352 THR A C 1
ATOM 2709 O O . THR A 1 352 ? 28.187 -25.697 -32.585 1.00 35.81 352 THR A O 1
ATOM 2712 N N . ALA A 1 353 ? 26.289 -24.615 -32.104 1.00 23.34 353 ALA A N 1
ATOM 2713 C CA . ALA A 1 353 ? 25.408 -25.766 -32.271 1.00 23.34 353 ALA A CA 1
ATOM 2714 C C . ALA A 1 353 ? 24.425 -25.489 -33.417 1.00 23.34 353 ALA A C 1
ATOM 2716 O O . ALA A 1 353 ? 23.383 -24.856 -33.257 1.00 23.34 353 ALA A O 1
ATOM 2717 N N . SER A 1 354 ? 24.783 -25.952 -34.613 1.00 24.77 354 SER A N 1
ATOM 2718 C CA . SER A 1 354 ? 23.890 -25.982 -35.768 1.00 24.77 354 SER A CA 1
ATOM 2719 C C . SER A 1 354 ? 22.753 -26.981 -35.533 1.00 24.77 354 SER A C 1
ATOM 2721 O O . SER A 1 354 ? 23.013 -28.169 -35.338 1.00 24.77 354 SER A O 1
ATOM 2723 N N . LEU A 1 355 ? 21.502 -26.526 -35.615 1.00 23.05 355 LEU A N 1
ATOM 2724 C CA . LEU A 1 355 ? 20.319 -27.387 -35.601 1.00 23.05 355 LEU A CA 1
ATOM 2725 C C . LEU A 1 355 ? 19.732 -27.422 -37.019 1.00 23.05 355 LEU A C 1
ATOM 2727 O O . LEU A 1 355 ? 19.069 -26.486 -37.466 1.00 23.05 355 LEU A O 1
ATOM 2731 N N . ARG A 1 356 ? 20.034 -28.498 -37.759 1.00 23.73 356 ARG A N 1
ATOM 2732 C CA . ARG A 1 356 ? 19.366 -28.833 -39.024 1.00 23.73 356 ARG A CA 1
ATOM 2733 C C . ARG A 1 356 ? 17.939 -29.274 -38.712 1.00 23.73 356 ARG A C 1
ATOM 2735 O O . ARG A 1 356 ? 17.745 -30.296 -38.063 1.00 23.73 356 ARG A O 1
ATOM 2742 N N . VAL A 1 357 ? 16.955 -28.541 -39.221 1.00 28.22 357 VAL A N 1
ATOM 2743 C CA . VAL A 1 357 ? 15.571 -29.016 -39.307 1.00 28.22 357 VAL A CA 1
ATOM 2744 C C . VAL A 1 357 ? 15.435 -29.774 -40.624 1.00 28.22 357 VAL A C 1
ATOM 2746 O O . VAL A 1 357 ? 15.501 -29.175 -41.697 1.00 28.22 357 VAL A O 1
ATOM 2749 N N . THR A 1 358 ? 15.284 -31.095 -40.554 1.00 26.53 358 THR A N 1
ATOM 2750 C CA . THR A 1 358 ? 14.840 -31.902 -41.692 1.00 26.53 358 THR A CA 1
ATOM 2751 C C . THR A 1 358 ? 13.370 -31.612 -41.963 1.00 26.53 358 THR A C 1
ATOM 2753 O O . THR A 1 358 ? 12.508 -31.754 -41.098 1.00 26.53 358 THR A O 1
ATOM 2756 N N . SER A 1 359 ? 13.099 -31.160 -43.181 1.00 29.95 359 SER A N 1
ATOM 2757 C CA . SER A 1 359 ? 11.766 -30.958 -43.725 1.00 29.95 359 SER A CA 1
ATOM 2758 C C . SER A 1 359 ? 11.022 -32.285 -43.880 1.00 29.95 359 SER A C 1
ATOM 2760 O O . SER A 1 359 ? 11.485 -33.144 -44.619 1.00 29.95 359 SER A O 1
ATOM 2762 N N . GLY A 1 360 ? 9.850 -32.363 -43.247 1.00 26.12 360 GLY A N 1
ATOM 2763 C CA . GLY A 1 360 ? 8.611 -32.920 -43.792 1.00 26.12 360 GLY A CA 1
ATOM 2764 C C . GLY A 1 360 ? 8.542 -34.410 -44.121 1.00 26.12 360 GLY A C 1
ATOM 2765 O O . GLY A 1 360 ? 9.187 -34.865 -45.050 1.00 26.12 360 GLY A O 1
ATOM 2766 N N . GLU A 1 361 ? 7.561 -35.086 -43.526 1.00 28.08 361 GLU A N 1
ATOM 2767 C CA . GLU A 1 361 ? 6.692 -35.988 -44.283 1.00 28.08 361 GLU A CA 1
ATOM 2768 C C . GLU A 1 361 ? 5.225 -35.722 -43.919 1.00 28.08 361 GLU A C 1
ATOM 2770 O O . GLU A 1 361 ? 4.879 -35.440 -42.773 1.00 28.08 361 GLU A O 1
ATOM 2775 N N . ARG A 1 362 ? 4.398 -35.713 -44.968 1.00 31.64 362 ARG A N 1
ATOM 2776 C CA . ARG A 1 362 ? 2.943 -35.534 -44.973 1.00 31.64 362 ARG A CA 1
ATOM 2777 C C . ARG A 1 362 ? 2.271 -36.801 -44.433 1.00 31.64 362 ARG A C 1
ATOM 2779 O O . ARG A 1 362 ? 2.712 -37.877 -44.815 1.00 31.64 362 ARG A O 1
ATOM 2786 N N . VAL A 1 363 ? 1.176 -36.664 -43.684 1.00 36.72 363 VAL A N 1
ATOM 2787 C CA . VAL A 1 363 ? -0.229 -36.888 -44.108 1.00 36.72 363 VAL A CA 1
ATOM 2788 C C . VAL A 1 363 ? -1.118 -36.067 -43.185 1.00 36.72 363 VAL A C 1
ATOM 2790 O O . VAL A 1 363 ? -0.856 -36.090 -41.963 1.00 36.72 363 VAL A O 1
#

Radius of gyration: 26.65 Å; chains: 1; bounding box: 62×59×79 Å

Secondary structure (DSSP, 8-state):
--TTS-EEE---SGGG-EEEEE-SGGG---EEEEEEEEEEETTEEEEEEEEEEEEEETTEEPTTEEEEPPPPPSSS----EEEEEESSEEE-GGGB-S-SSPPSSHHHHHHHHTTTHHHHHHHHHHHHHHHHHHHHHHHHHHHHH-EE-SSS-EEGGGSHHHHHHHHHHHHHHHHHHHHHHHHHHHHH-TTS-HHHHHHHHHHHHHHHHHHTTHHHHHHHHTGGGGGSGGG-HHHHHHHHHHHTTTTS-HHHHHHHHHTSTHHHHHHT-STTHHHHHHHHHHHHHHHHHHHHHHHHH-SS--HHHHHHHHHHHHHHHHHHHHTSPPP--SSS---SHHHHHHHHTT-----------------

Sequence (363 aa):
MEADGSFTLNTPNAGAVKAMPPSSLLAGMARVAVVFARLIVGGDDRGVKPFVVRINDARGMCDGVVSRVPPVRAGTKPLDHSITTFYNVRLQPETLLGSASRGDNEREEFLTHIWRVSVGTLSLSIMGVSAIRAAGCIAALNSRRRLVGDRNKLPIMQFSTQQRPILEALAHGEVLHAYAKWSVGGFMNSDHNADVRRGIATFFKALVVRSSRLVHELAERCGWQGLYAHYQMSELASTFQGNSVAEGDTLVISILHLCRATYITELFQDRSESHERYIALRQLAADQLRAITEYTLRGHMGPEQELALQSEILRITANIQRMMPPLVDQEGEGRIASDQAVSSLLQVSDDTASLRVTSGERV

Foldseek 3Di:
DDPQLKDWDFQPDPVRWDWFPLQACVVVAWDKDFDWDFQADPNDTQATFTFIGGQADNVGGDPQKDWAQDDDDFADDDRSTTTIGGDRDMGDNVRTDDDPHRDPDNVVVVCVVVLCLLVVLLVLLLVLLVLLQLLLVLLLVLQCPDWDDDPDTDRNLQDLVSVQLSLLSNLLSLLLNLLSVVLVVQLPDPVDDSLLNSLSSLVSNLSSLVSSCSLVVSLVSSPPVSVDCVSSSSNSSSSSVVSCPGSHNSVRSCCVSVVPVVNCCVVCVVPDLVVVLVVLLVVLSVVLSVLSSVLRNDPDDDPVSNVVSVVSNVVSSVVNVVSHDDDPPPDDDDPDPPVVVVVVVVDPDPDDDDDDDDDDDDD

pLDDT: mean 76.03, std 22.96, range [23.05, 98.62]

InterPro domains:
  IPR009100 Acyl-CoA dehydrogenase/oxidase, N-terminal and middle domain superfamily [SSF56645] (4-103)
  IPR012258 Acyl-CoA oxidase [PTHR10909] (4-254)
  IPR036250 Acyl-CoA dehydrogenase-like, C-terminal [SSF47203] (110-256)
  IPR046373 Acyl-CoA oxidase/dehydrogenase, middle domain superfamily [G3DSA:2.40.110.10] (1-110)